Protein AF-A0A536BQC3-F1 (afdb_monomer_lite)

pLDDT: mean 80.33, std 15.42, range [40.0, 96.25]

Secondary structure (DSSP, 8-state):
--SHHHHHHHHHHHHHHHHHHHHHHHHHTT---------------PPPPHHHHHHHH-PPP-HHHHHHHHHHHHHH-HHHHHHHHHHHHHHHHHHSTTTTTSTTHHHHHHHHSSS--HHHHHHHHH-SS-HHHHHHHHHHHHHHHHHHHHHHSPPPTT----HHHHHHIIIIIIIIIHHHHHHHHHHHHHHHHHHHHHHHHHHHHHHHHHHHHHHHT-------------

Radius of gyration: 31.57 Å; chains: 1; bounding box: 79×56×87 Å

Foldseek 3Di:
DPPVVVVVVVVVVVVVVVVVVVVVVVVVVPDPDDDDDPPPPPPPPPQQDLVNLLVVLDDDDDPPVLVVCVVCLPPPFCLQVVLLVVLVVLLVLLQDVCSLVDPCNVVSCCQANDQNQPSLLSSLQRDPDNSLVSLLNSLLSSLVSNLVSVVPDDDPPPDDDDPVNNCCCSCPVRVPRNSNVSSVNSPVSNSVNSSVVSVVVSVVVVVVVVVVVVVVPDPPCPPPDDDDDD

Sequence (230 aa):
MARAKRTDRAEARRRHRARLAEVESRADDAEETEPAPAQSSRPRIRAPGFLSLFTTALTPVDIRGDLAYLPTLVLRTRAVWVPGLLTAIAGVIALIPGGLSSGLGPIVALFVLQTPLAGPFLAGVLAPRASWLAGLIVGLEAAVFTTIYVLVTPLPAGAELTMSQVVSVVLFNFFIVFPLFGTFVASFAAFYRRFLRNSNQAAAARRSQRSRQGTQKRPTSRPSTARARR

Structure (mmCIF, N/CA/C/O backbone):
data_AF-A0A536BQC3-F1
#
_entry.id   AF-A0A536BQC3-F1
#
loop_
_atom_site.group_PDB
_atom_site.id
_atom_site.type_symbol
_atom_site.label_atom_id
_atom_site.label_alt_id
_atom_site.label_comp_id
_atom_site.label_asym_id
_atom_site.label_entity_id
_atom_site.label_seq_id
_atom_site.pdbx_PDB_ins_code
_atom_site.Cartn_x
_atom_site.Cartn_y
_atom_site.Cartn_z
_atom_site.occupancy
_atom_site.B_iso_or_equiv
_atom_site.auth_seq_id
_atom_site.auth_comp_id
_atom_site.auth_asym_id
_atom_site.auth_atom_id
_atom_site.pdbx_PDB_model_num
ATOM 1 N N . MET A 1 1 ? -53.140 6.490 20.822 1.00 49.62 1 MET A N 1
ATOM 2 C CA . MET A 1 1 ? -52.556 5.177 21.199 1.00 49.62 1 MET A CA 1
ATOM 3 C C . MET A 1 1 ? -51.013 5.134 21.292 1.00 49.62 1 MET A C 1
ATOM 5 O O . MET A 1 1 ? -50.490 4.211 21.897 1.00 49.62 1 MET A O 1
ATOM 9 N N . ALA A 1 2 ? -50.245 6.121 20.799 1.00 54.50 2 ALA A N 1
ATOM 10 C CA . ALA A 1 2 ? -48.764 6.076 20.794 1.00 54.50 2 ALA A CA 1
ATOM 11 C C . ALA A 1 2 ? -48.047 6.488 22.111 1.00 54.50 2 ALA A C 1
ATOM 13 O O . ALA A 1 2 ? -46.820 6.431 22.194 1.00 54.50 2 ALA A O 1
ATOM 14 N N . ARG A 1 3 ? -48.788 6.911 23.148 1.00 50.59 3 ARG A N 1
ATOM 15 C CA . ARG A 1 3 ? -48.228 7.417 24.421 1.00 50.59 3 ARG A CA 1
ATOM 16 C C . ARG A 1 3 ? -47.969 6.313 25.460 1.00 50.59 3 ARG A C 1
ATOM 18 O O . ARG A 1 3 ? -47.027 6.444 26.233 1.00 50.59 3 ARG A O 1
ATOM 25 N N . ALA A 1 4 ? -48.728 5.214 25.419 1.00 54.16 4 ALA A N 1
ATOM 26 C CA . ALA A 1 4 ? -48.632 4.104 26.377 1.00 54.16 4 ALA A CA 1
ATOM 27 C C . ALA A 1 4 ? -47.334 3.280 26.224 1.00 54.16 4 ALA A C 1
ATOM 29 O O . ALA A 1 4 ? -46.671 2.942 27.196 1.00 54.16 4 ALA A O 1
ATOM 30 N N . LYS A 1 5 ? -46.862 3.067 24.989 1.00 54.03 5 LYS A N 1
ATOM 31 C CA . LYS A 1 5 ? -45.650 2.263 24.732 1.00 54.03 5 LYS A CA 1
ATOM 32 C C . LYS A 1 5 ? -44.349 2.919 25.235 1.00 54.03 5 LYS A C 1
ATOM 34 O O . LYS A 1 5 ? -43.339 2.244 25.430 1.00 54.03 5 LYS A O 1
ATOM 39 N N . ARG A 1 6 ? -44.341 4.248 25.433 1.00 52.81 6 ARG A N 1
ATOM 40 C CA . ARG A 1 6 ? -43.186 4.985 25.990 1.00 52.81 6 ARG A CA 1
ATOM 41 C C . ARG A 1 6 ? -43.131 4.922 27.518 1.00 52.81 6 ARG A C 1
ATOM 43 O O . ARG A 1 6 ? -42.027 4.976 28.060 1.00 52.81 6 ARG A O 1
ATOM 50 N N . THR A 1 7 ? -44.270 4.782 28.196 1.00 67.00 7 THR A N 1
ATOM 51 C CA . THR A 1 7 ? -44.318 4.644 29.658 1.00 67.00 7 THR A CA 1
ATOM 52 C C . THR A 1 7 ? -43.905 3.245 30.099 1.00 67.00 7 THR A C 1
ATOM 54 O O . THR A 1 7 ? -43.117 3.146 31.033 1.00 67.00 7 THR A O 1
ATOM 57 N N . ASP A 1 8 ? -44.257 2.197 29.347 1.00 69.75 8 ASP A N 1
ATOM 58 C CA . ASP A 1 8 ? -43.881 0.810 29.678 1.00 69.75 8 ASP A CA 1
ATOM 59 C C . ASP A 1 8 ? -42.367 0.601 29.772 1.00 69.75 8 ASP A C 1
ATOM 61 O O . ASP A 1 8 ? -41.854 0.002 30.717 1.00 69.75 8 ASP A O 1
ATOM 65 N N . ARG A 1 9 ? -41.599 1.149 28.820 1.00 72.62 9 ARG A N 1
ATOM 66 C CA . ARG A 1 9 ? -40.131 1.034 28.840 1.00 72.62 9 ARG A CA 1
ATOM 67 C C . ARG A 1 9 ? -39.508 1.825 29.997 1.00 72.62 9 ARG A C 1
ATOM 69 O O . ARG A 1 9 ? -38.470 1.424 30.527 1.00 72.62 9 ARG A O 1
ATOM 76 N N . ALA A 1 10 ? -40.100 2.957 30.374 1.00 76.25 10 ALA A N 1
ATOM 77 C CA . ALA A 1 10 ? -39.636 3.758 31.504 1.00 76.25 10 ALA A CA 1
ATOM 78 C C . ALA A 1 10 ? -39.966 3.081 32.843 1.00 76.25 10 ALA A C 1
ATOM 80 O O . ALA A 1 10 ? -39.135 3.067 33.753 1.00 76.25 10 ALA A O 1
ATOM 81 N N . GLU A 1 11 ? -41.138 2.458 32.934 1.00 73.81 11 GLU A N 1
ATOM 82 C CA . GLU A 1 11 ? -41.606 1.747 34.115 1.00 73.81 11 GLU A CA 1
ATOM 83 C C . GLU A 1 11 ? -40.851 0.428 34.323 1.00 73.81 11 GLU A C 1
ATOM 85 O O . GLU A 1 11 ? -40.399 0.155 35.434 1.00 73.81 11 GLU A O 1
ATOM 90 N N . ALA A 1 12 ? -40.553 -0.314 33.251 1.00 77.94 12 ALA A N 1
ATOM 91 C CA . ALA A 1 12 ? -39.682 -1.490 33.297 1.00 77.94 12 ALA A CA 1
ATOM 92 C C . ALA A 1 12 ? -38.282 -1.151 33.845 1.00 77.94 12 ALA A C 1
ATOM 94 O O . ALA A 1 12 ? -37.751 -1.849 34.709 1.00 77.94 12 ALA A O 1
ATOM 95 N N . ARG A 1 13 ? -37.704 -0.018 33.418 1.00 78.25 13 ARG A N 1
ATOM 96 C CA . ARG A 1 13 ? -36.419 0.484 33.945 1.00 78.25 13 ARG A CA 1
ATOM 97 C C . ARG A 1 13 ? -36.506 0.956 35.396 1.00 78.25 13 ARG A C 1
ATOM 99 O O . ARG A 1 13 ? -35.490 0.976 36.087 1.00 78.25 13 ARG A O 1
ATOM 106 N N . ARG A 1 14 ? -37.678 1.397 35.861 1.00 80.44 14 ARG A N 1
ATOM 107 C CA . ARG A 1 14 ? -37.902 1.775 37.264 1.00 80.44 14 ARG A CA 1
ATOM 108 C C . ARG A 1 14 ? -37.984 0.529 38.146 1.00 80.44 14 ARG A C 1
ATOM 110 O O . ARG A 1 14 ? -37.291 0.476 39.153 1.00 80.44 14 ARG A O 1
ATOM 117 N N . ARG A 1 15 ? -38.736 -0.490 37.720 1.00 79.50 15 ARG A N 1
ATOM 118 C CA . ARG A 1 15 ? -38.871 -1.770 38.436 1.00 79.50 15 ARG A CA 1
ATOM 119 C C . ARG A 1 15 ? -37.553 -2.542 38.502 1.00 79.50 15 ARG A C 1
ATOM 121 O O . ARG A 1 15 ? -37.232 -3.092 39.545 1.00 79.50 15 ARG A O 1
ATOM 128 N N . HIS A 1 16 ? -36.751 -2.527 37.435 1.00 81.50 16 HIS A N 1
ATOM 129 C CA . HIS A 1 16 ? -35.434 -3.172 37.452 1.00 81.50 16 HIS A CA 1
ATOM 130 C C . HIS A 1 16 ? -34.462 -2.501 38.436 1.00 81.50 16 HIS A C 1
ATOM 132 O O . HIS A 1 16 ? -33.749 -3.193 39.153 1.00 81.50 16 HIS A O 1
ATOM 138 N N . ARG A 1 17 ? -34.484 -1.163 38.529 1.00 81.81 17 ARG A N 1
ATOM 139 C CA . ARG A 1 17 ? -33.689 -0.422 39.523 1.00 81.81 17 ARG A CA 1
ATOM 140 C C . ARG A 1 17 ? -34.160 -0.668 40.955 1.00 81.81 17 ARG A C 1
ATOM 142 O O . ARG A 1 17 ? -33.320 -0.794 41.829 1.00 81.81 17 ARG A O 1
ATOM 149 N N . ALA A 1 18 ? -35.471 -0.765 41.175 1.00 79.81 18 ALA A N 1
ATOM 150 C CA . ALA A 1 18 ? -36.020 -1.105 42.486 1.00 79.81 18 ALA A CA 1
ATOM 151 C C . ALA A 1 18 ? -35.600 -2.517 42.928 1.00 79.81 18 ALA A C 1
ATOM 153 O O . ALA A 1 18 ? -35.154 -2.678 44.052 1.00 79.81 18 ALA A O 1
ATOM 154 N N . ARG A 1 19 ? -35.635 -3.508 42.022 1.00 75.94 19 ARG A N 1
ATOM 155 C CA . ARG A 1 19 ? -35.159 -4.870 42.320 1.00 75.94 19 ARG A CA 1
ATOM 156 C C . ARG A 1 19 ? -33.664 -4.933 42.614 1.00 75.94 19 ARG A C 1
ATOM 158 O O . ARG A 1 19 ? -33.262 -5.682 43.485 1.00 75.94 19 ARG A O 1
ATOM 165 N N . LEU A 1 20 ? -32.843 -4.172 41.888 1.00 77.56 20 LEU A N 1
ATOM 166 C CA . LEU A 1 20 ? -31.405 -4.110 42.168 1.00 77.56 20 LEU A CA 1
ATOM 167 C C . LEU A 1 20 ? -31.125 -3.478 43.536 1.00 77.56 20 LEU A C 1
ATOM 169 O O . LEU A 1 20 ? -30.308 -4.013 44.267 1.00 77.56 20 LEU A O 1
ATOM 173 N N . ALA A 1 21 ? -31.850 -2.415 43.899 1.00 74.56 21 ALA A N 1
ATOM 174 C CA . ALA A 1 21 ? -31.733 -1.791 45.216 1.00 74.56 21 ALA A CA 1
ATOM 175 C C . ALA A 1 21 ? -32.224 -2.703 46.355 1.00 74.56 21 ALA A C 1
ATOM 177 O O . ALA A 1 21 ? -31.655 -2.675 47.433 1.00 74.56 21 ALA A O 1
ATOM 178 N N . GLU A 1 22 ? -33.249 -3.525 46.114 1.00 71.06 22 GLU A N 1
ATOM 179 C CA . GLU A 1 22 ? -33.759 -4.506 47.086 1.00 71.06 22 GLU A CA 1
ATOM 180 C C . GLU A 1 22 ? -32.813 -5.708 47.255 1.00 71.06 22 GLU A C 1
ATOM 182 O O . GLU A 1 22 ? -32.682 -6.255 48.345 1.00 71.06 22 GLU A O 1
ATOM 187 N N . VAL A 1 23 ? -32.115 -6.114 46.188 1.00 69.69 23 VAL A N 1
ATOM 188 C CA . VAL A 1 23 ? -31.053 -7.133 46.259 1.00 69.69 23 VAL A CA 1
ATOM 189 C C . VAL A 1 23 ? -29.815 -6.586 46.972 1.00 69.69 23 VAL A C 1
ATOM 191 O O . VAL A 1 23 ? -29.194 -7.318 47.730 1.00 69.69 23 VAL A O 1
ATOM 194 N N . GLU A 1 24 ? -29.482 -5.311 46.759 1.00 64.25 24 GLU A N 1
ATOM 195 C CA . GLU A 1 24 ? -28.385 -4.613 47.442 1.00 64.25 24 GLU A CA 1
ATOM 196 C C . GLU A 1 24 ? -28.703 -4.409 48.933 1.00 64.25 24 GLU A C 1
ATOM 198 O O . GLU A 1 24 ? -27.882 -4.759 49.771 1.00 64.25 24 GLU A O 1
ATOM 203 N N . SER A 1 25 ? -29.929 -4.002 49.291 1.00 58.69 25 SER A N 1
ATOM 204 C CA . SER A 1 25 ? -30.340 -3.881 50.700 1.00 58.69 25 SER A CA 1
ATOM 205 C C . SER A 1 25 ? -30.407 -5.232 51.415 1.00 58.69 25 SER A C 1
ATOM 207 O O . SER A 1 25 ? -30.050 -5.333 52.579 1.00 58.69 25 SER A O 1
ATOM 209 N N . ARG A 1 26 ? -30.827 -6.296 50.717 1.00 54.84 26 ARG A N 1
ATOM 210 C CA . ARG A 1 26 ? -30.856 -7.658 51.276 1.00 54.84 26 ARG A CA 1
ATOM 211 C C . ARG A 1 26 ? -29.461 -8.285 51.396 1.00 54.84 26 ARG A C 1
ATOM 213 O O . ARG A 1 26 ? -29.312 -9.265 52.118 1.00 54.84 26 ARG A O 1
ATOM 220 N N . ALA A 1 27 ? -28.471 -7.759 50.672 1.00 55.59 27 ALA A N 1
ATOM 221 C CA . ALA A 1 27 ? -27.069 -8.134 50.823 1.00 55.59 27 ALA A CA 1
ATOM 222 C C . ALA A 1 27 ? -26.397 -7.379 51.986 1.00 55.59 27 ALA A C 1
ATOM 224 O O . ALA A 1 27 ? -25.568 -7.974 52.665 1.00 55.59 27 ALA A O 1
ATOM 225 N N . ASP A 1 28 ? -26.802 -6.131 52.258 1.00 48.91 28 ASP A N 1
ATOM 226 C CA . ASP A 1 28 ? -26.317 -5.340 53.404 1.00 48.91 28 ASP A CA 1
ATOM 227 C C . ASP A 1 28 ? -26.846 -5.852 54.763 1.00 48.91 28 ASP A C 1
ATOM 229 O O . ASP A 1 28 ? -26.135 -5.771 55.760 1.00 48.91 28 ASP A O 1
ATOM 233 N N . ASP A 1 29 ? -28.042 -6.453 54.820 1.00 50.16 29 ASP A N 1
ATOM 234 C CA . ASP A 1 29 ? -28.610 -7.014 56.065 1.00 50.16 29 ASP A CA 1
ATOM 235 C C . ASP A 1 29 ? -27.933 -8.330 56.535 1.00 50.16 29 ASP A C 1
ATOM 237 O O . ASP A 1 29 ? -28.328 -8.901 57.553 1.00 50.16 29 ASP A O 1
ATOM 241 N N . ALA A 1 30 ? -26.939 -8.853 55.801 1.00 52.78 30 ALA A N 1
ATOM 242 C CA . ALA A 1 30 ? -26.299 -10.146 56.080 1.00 52.78 30 ALA A CA 1
ATOM 243 C C . ALA A 1 30 ? -24.852 -10.066 56.613 1.00 52.78 30 ALA A C 1
ATOM 245 O O . ALA A 1 30 ? -24.282 -11.109 56.933 1.00 52.78 30 ALA A O 1
ATOM 246 N N . GLU A 1 31 ? -24.256 -8.878 56.753 1.00 45.56 31 GLU A N 1
ATOM 247 C CA . GLU A 1 31 ? -22.877 -8.723 57.248 1.00 45.56 31 GLU A CA 1
ATOM 248 C C . GLU A 1 31 ? -22.772 -7.643 58.336 1.00 45.56 31 GLU A C 1
ATOM 250 O O . GLU A 1 31 ? -22.290 -6.534 58.121 1.00 45.56 31 GLU A O 1
ATOM 255 N N . GLU A 1 32 ? -23.185 -7.992 59.556 1.00 51.47 32 GLU A N 1
ATOM 256 C CA . GLU A 1 32 ? -22.887 -7.210 60.757 1.00 51.47 32 GLU A CA 1
ATOM 257 C C . GLU A 1 32 ? -21.615 -7.761 61.427 1.00 51.47 32 GLU A C 1
ATOM 259 O O . GLU A 1 32 ? -21.674 -8.653 62.268 1.00 51.47 32 GLU A O 1
ATOM 264 N N . THR A 1 33 ? -20.439 -7.260 61.026 1.00 40.00 33 THR A N 1
ATOM 265 C CA . THR A 1 33 ? -19.221 -7.172 61.862 1.00 40.00 33 THR A CA 1
ATOM 266 C C . THR A 1 33 ? -18.275 -6.119 61.261 1.00 40.00 33 THR A C 1
ATOM 268 O O . THR A 1 33 ? -17.650 -6.345 60.227 1.00 40.00 33 THR A O 1
ATOM 271 N N . GLU A 1 34 ? -18.164 -4.954 61.907 1.00 46.16 34 GLU A N 1
ATOM 272 C CA . GLU A 1 34 ? -17.176 -3.910 61.580 1.00 46.16 34 GLU A CA 1
ATOM 273 C C . GLU A 1 34 ? -15.723 -4.418 61.727 1.00 46.16 34 GLU A C 1
ATOM 275 O O . GLU A 1 34 ? -15.416 -5.194 62.635 1.00 46.16 34 GLU A O 1
ATOM 280 N N . PRO A 1 35 ? -14.790 -3.927 60.888 1.00 41.12 35 PRO A N 1
ATOM 281 C CA . PRO A 1 35 ? -13.997 -2.778 61.333 1.00 41.12 35 PRO A CA 1
ATOM 282 C C . PRO A 1 35 ? -13.814 -1.685 60.261 1.00 41.12 35 PRO A C 1
ATOM 284 O O . PRO A 1 35 ? -13.602 -1.971 59.089 1.00 41.12 35 PRO A O 1
ATOM 287 N N . ALA A 1 36 ? -13.847 -0.429 60.729 1.00 43.81 36 ALA A N 1
ATOM 288 C CA . ALA A 1 36 ? -13.303 0.823 60.174 1.00 43.81 36 ALA A CA 1
ATOM 289 C C . ALA A 1 36 ? -13.268 1.002 58.633 1.00 43.81 36 ALA A C 1
ATOM 291 O O . ALA A 1 36 ? -12.515 0.310 57.944 1.00 43.81 36 ALA A O 1
ATOM 292 N N . PRO A 1 37 ? -13.928 2.034 58.058 1.00 43.50 37 PRO A N 1
ATOM 293 C CA . PRO A 1 37 ? -13.848 2.278 56.626 1.00 43.50 37 PRO A CA 1
ATOM 294 C C . PRO A 1 37 ? -12.437 2.751 56.259 1.00 43.50 37 PRO A C 1
ATOM 296 O O . PRO A 1 37 ? -12.091 3.930 56.375 1.00 43.50 37 PRO A O 1
ATOM 299 N N . ALA A 1 38 ? -11.622 1.826 55.752 1.00 48.09 38 ALA A N 1
ATOM 300 C CA . ALA A 1 38 ? -10.502 2.163 54.895 1.00 48.09 38 ALA A CA 1
ATOM 301 C C . ALA A 1 38 ? -11.050 3.080 53.799 1.00 48.09 38 ALA A C 1
ATOM 303 O O . ALA A 1 38 ? -11.999 2.725 53.095 1.00 48.09 38 ALA A O 1
ATOM 304 N N . GLN A 1 39 ? -10.501 4.293 53.700 1.00 49.69 39 GLN A N 1
ATOM 305 C CA . GLN A 1 39 ? -10.865 5.260 52.672 1.00 49.69 39 GLN A CA 1
ATOM 306 C C . GLN A 1 39 ? -10.880 4.545 51.326 1.00 49.69 39 GLN A C 1
ATOM 308 O O . GLN A 1 39 ? -9.825 4.189 50.803 1.00 49.69 39 GLN A O 1
ATOM 313 N N . SER A 1 40 ? -12.085 4.310 50.795 1.00 45.62 40 SER A N 1
ATOM 314 C CA . SER A 1 40 ? -12.256 3.690 49.491 1.00 45.62 40 SER A CA 1
ATOM 315 C C . SER A 1 40 ? -11.463 4.519 48.488 1.00 45.62 40 SER A C 1
ATOM 317 O O . SER A 1 40 ? -11.821 5.642 48.116 1.00 45.62 40 SER A O 1
ATOM 319 N N . SER A 1 41 ? -10.324 3.979 48.076 1.00 53.22 41 SER A N 1
ATOM 320 C CA . SER A 1 41 ? -9.533 4.474 46.970 1.00 53.22 41 SER A CA 1
ATOM 321 C C . SER A 1 41 ? -10.332 4.155 45.715 1.00 53.22 41 SER A C 1
ATOM 323 O O . SER A 1 41 ? -10.017 3.246 44.955 1.00 53.22 41 SER A O 1
ATOM 325 N N . ARG A 1 42 ? -11.430 4.902 45.506 1.00 48.09 42 ARG A N 1
ATOM 326 C CA . ARG A 1 42 ? -12.175 4.889 44.250 1.00 48.09 42 ARG A CA 1
ATOM 327 C C . ARG A 1 42 ? -11.124 5.009 43.156 1.00 48.09 42 ARG A C 1
ATOM 329 O O . ARG A 1 42 ? -10.391 6.007 43.172 1.00 48.09 42 ARG A O 1
ATOM 336 N N . PRO A 1 43 ? -11.002 4.026 42.247 1.00 46.88 43 PRO A N 1
ATOM 337 C CA . PRO A 1 43 ? -9.990 4.082 41.215 1.00 46.88 43 PRO A CA 1
ATOM 338 C C . PRO A 1 43 ? -10.215 5.394 40.478 1.00 46.88 43 PRO A C 1
ATOM 340 O O . PRO A 1 43 ? -11.269 5.619 39.878 1.00 46.88 43 PRO A O 1
ATOM 343 N N . ARG A 1 44 ? -9.257 6.321 40.599 1.00 53.00 44 ARG A N 1
ATOM 344 C CA . ARG A 1 44 ? -9.271 7.540 39.801 1.00 53.00 44 ARG A CA 1
ATOM 345 C C . ARG A 1 44 ? -9.147 7.045 38.374 1.00 53.00 44 ARG A C 1
ATOM 347 O O . ARG A 1 44 ? -8.051 6.691 37.948 1.00 53.00 44 ARG A O 1
ATOM 354 N N . ILE A 1 45 ? -10.272 6.986 37.664 1.00 56.12 45 ILE A N 1
ATOM 355 C CA . ILE A 1 45 ? -10.321 6.751 36.226 1.00 56.12 45 ILE A CA 1
ATOM 356 C C . ILE A 1 45 ? -9.585 7.941 35.608 1.00 56.12 45 ILE A C 1
ATOM 358 O O . ILE A 1 45 ? -10.176 8.973 35.292 1.00 56.12 45 ILE A O 1
ATOM 362 N N . ARG A 1 46 ? -8.252 7.850 35.546 1.00 60.47 46 ARG A N 1
ATOM 363 C CA . ARG A 1 46 ? -7.417 8.821 34.855 1.00 60.47 46 ARG A CA 1
ATOM 364 C C . ARG A 1 46 ? -7.841 8.736 33.402 1.00 60.47 46 ARG A C 1
ATOM 366 O O . ARG A 1 46 ? -7.833 7.659 32.809 1.00 60.47 46 ARG A O 1
ATOM 373 N N . ALA A 1 47 ? -8.272 9.869 32.855 1.00 61.16 47 ALA A N 1
ATOM 374 C CA . ALA A 1 47 ? -8.596 9.947 31.444 1.00 61.16 47 ALA A CA 1
ATOM 375 C C . ALA A 1 47 ? -7.393 9.410 30.647 1.00 61.16 47 ALA A C 1
ATOM 377 O O . ALA A 1 47 ? -6.264 9.802 30.955 1.00 61.16 47 ALA A O 1
ATOM 378 N N . PRO A 1 48 ? -7.605 8.522 29.660 1.00 69.00 48 PRO A N 1
ATOM 379 C CA . PRO A 1 48 ? -6.510 7.939 28.899 1.00 69.00 48 PRO A CA 1
ATOM 380 C C . PRO A 1 48 ? -5.676 9.068 28.291 1.00 69.00 48 PRO A C 1
ATOM 382 O O . PRO A 1 48 ? -6.206 9.932 27.582 1.00 69.00 48 PRO A O 1
ATOM 385 N N . GLY A 1 49 ? -4.392 9.108 28.651 1.00 79.19 49 GLY A N 1
ATOM 386 C CA . GLY A 1 49 ? -3.434 10.077 28.132 1.00 79.19 49 GLY A CA 1
ATOM 387 C C . GLY A 1 49 ? -3.113 9.798 26.665 1.00 79.19 49 GLY A C 1
ATOM 388 O O . GLY A 1 49 ? -3.341 8.694 26.171 1.00 79.19 49 GLY A O 1
ATOM 389 N N . PHE A 1 50 ? -2.545 10.781 25.968 1.00 82.56 50 PHE A N 1
ATOM 390 C CA . PHE A 1 50 ? -2.132 10.635 24.567 1.00 82.56 50 PHE A CA 1
ATOM 391 C C . PHE A 1 50 ? -1.246 9.396 24.345 1.00 82.56 50 PHE A C 1
ATOM 393 O O . PHE A 1 50 ? -1.510 8.600 23.448 1.00 82.56 50 PHE A O 1
ATOM 400 N N . LEU A 1 51 ? -0.277 9.169 25.240 1.00 85.38 51 LEU A N 1
ATOM 401 C CA . LEU A 1 51 ? 0.607 8.002 25.194 1.00 85.38 51 LEU A CA 1
ATOM 402 C C . LEU A 1 51 ? -0.151 6.675 25.311 1.00 85.38 51 LEU A C 1
ATOM 404 O O . LEU A 1 51 ? 0.190 5.729 24.615 1.00 85.38 51 LEU A O 1
ATOM 408 N N . SER A 1 52 ? -1.220 6.611 26.112 1.00 83.06 52 SER A N 1
ATOM 409 C CA . SER A 1 52 ? -2.035 5.392 26.214 1.00 83.06 52 SER A CA 1
ATOM 410 C C . SER A 1 52 ? -2.810 5.096 24.927 1.00 83.06 52 SER A C 1
ATOM 412 O O . SER A 1 52 ? -2.975 3.938 24.557 1.00 83.06 52 SER A O 1
ATOM 414 N N . LEU A 1 53 ? -3.249 6.129 24.198 1.00 83.25 53 LEU A N 1
ATOM 415 C CA . LEU A 1 53 ? -3.907 5.959 22.898 1.00 83.25 53 LEU A CA 1
ATOM 416 C C . LEU A 1 53 ? -2.913 5.493 21.832 1.00 83.25 53 LEU A C 1
ATOM 418 O O . LEU A 1 53 ? -3.262 4.665 20.991 1.00 83.25 53 LEU A O 1
ATOM 422 N N . PHE A 1 54 ? -1.683 6.004 21.900 1.00 87.75 54 PHE A N 1
ATOM 423 C CA . PHE A 1 54 ? -0.582 5.609 21.031 1.00 87.75 54 PHE A CA 1
ATOM 424 C C . PHE A 1 54 ? -0.180 4.146 21.255 1.00 87.75 54 PHE A C 1
ATOM 426 O O . PHE A 1 54 ? -0.192 3.364 20.307 1.00 87.75 54 PHE A O 1
ATOM 433 N N . THR A 1 55 ? 0.083 3.736 22.501 1.00 84.06 55 THR A N 1
ATOM 434 C CA . THR A 1 55 ? 0.447 2.344 22.819 1.00 84.06 55 THR A CA 1
ATOM 435 C C . THR A 1 55 ? -0.683 1.368 22.511 1.00 84.06 55 THR A C 1
ATOM 437 O O . THR A 1 55 ? -0.420 0.279 22.023 1.00 84.06 55 THR A O 1
ATOM 440 N N . THR A 1 56 ? -1.945 1.768 22.689 1.00 82.56 56 THR A N 1
ATOM 441 C CA . THR A 1 56 ? -3.101 0.936 22.302 1.00 82.56 56 THR A CA 1
ATOM 442 C C . THR A 1 56 ? -3.222 0.772 20.780 1.00 82.56 56 THR A C 1
ATOM 444 O O . THR A 1 56 ? -3.803 -0.198 20.297 1.00 82.56 56 THR A O 1
ATOM 447 N N . ALA A 1 57 ? -2.709 1.723 19.994 1.00 83.38 57 ALA A N 1
ATOM 448 C CA . ALA A 1 57 ? -2.693 1.616 18.537 1.00 83.38 57 ALA A CA 1
ATOM 449 C C . ALA A 1 57 ? -1.557 0.709 18.021 1.00 83.38 57 ALA A C 1
ATOM 451 O O . ALA A 1 57 ? -1.692 0.142 16.931 1.00 83.38 57 ALA A O 1
ATOM 452 N N . LEU A 1 58 ? -0.486 0.533 18.806 1.00 82.56 58 LEU A N 1
ATOM 453 C CA . LEU A 1 58 ? 0.583 -0.433 18.552 1.00 82.56 58 LEU A CA 1
ATOM 454 C C . LEU A 1 58 ? 0.104 -1.843 18.921 1.00 82.56 58 LEU A C 1
ATOM 456 O O . LEU A 1 58 ? 0.079 -2.230 20.085 1.00 82.56 58 LEU A O 1
ATOM 460 N N . THR A 1 59 ? -0.295 -2.626 17.921 1.00 76.88 59 THR A N 1
ATOM 461 C CA . THR A 1 59 ? -0.623 -4.042 18.133 1.00 76.88 59 THR A CA 1
ATOM 462 C C . THR A 1 59 ? 0.609 -4.911 17.912 1.00 76.88 59 THR A C 1
ATOM 464 O O . THR A 1 59 ? 1.326 -4.655 16.941 1.00 76.88 59 THR A O 1
ATOM 467 N N . PRO A 1 60 ? 0.818 -5.968 18.715 1.00 79.88 60 PRO A N 1
ATOM 468 C CA . PRO A 1 60 ? 1.853 -6.952 18.427 1.00 79.88 60 PRO A CA 1
ATOM 469 C C . PRO A 1 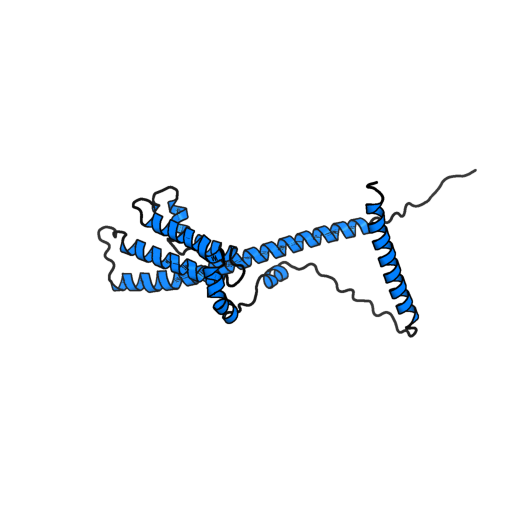60 ? 1.615 -7.588 17.051 1.00 79.88 60 PRO A C 1
ATOM 471 O O . PRO A 1 60 ? 0.469 -7.796 16.643 1.00 79.88 60 PRO A O 1
ATOM 474 N N . VAL A 1 61 ? 2.702 -7.853 16.327 1.00 83.44 61 VAL A N 1
ATOM 475 C CA . VAL A 1 61 ? 2.660 -8.484 15.002 1.00 83.44 61 VAL A CA 1
ATOM 476 C C . VAL A 1 61 ? 2.659 -9.999 15.184 1.00 83.44 61 VAL A C 1
ATOM 478 O O . VAL A 1 61 ? 3.603 -10.551 15.744 1.00 83.44 61 VAL A O 1
ATOM 481 N N . ASP A 1 62 ? 1.615 -10.668 14.695 1.00 89.31 62 ASP A N 1
ATOM 482 C CA . ASP A 1 62 ? 1.556 -12.130 14.628 1.00 89.31 62 ASP A CA 1
ATOM 483 C C . ASP A 1 62 ? 1.934 -12.592 13.218 1.00 89.31 62 ASP A C 1
ATOM 485 O O . ASP A 1 62 ? 1.089 -12.738 12.336 1.00 89.31 62 ASP A O 1
ATOM 489 N N . ILE A 1 63 ? 3.233 -12.816 13.006 1.00 89.31 63 ILE A N 1
ATOM 490 C CA . ILE A 1 63 ? 3.789 -13.173 11.693 1.00 89.31 63 ILE A CA 1
ATOM 491 C C . ILE A 1 63 ? 3.159 -14.467 11.161 1.00 89.31 63 ILE A C 1
ATOM 493 O O . ILE A 1 63 ? 2.846 -14.567 9.975 1.00 89.31 63 ILE A O 1
ATOM 497 N N . ARG A 1 64 ? 2.951 -15.465 12.028 1.00 90.69 64 ARG A N 1
ATOM 498 C CA . ARG A 1 64 ? 2.442 -16.780 11.616 1.00 90.69 64 ARG A CA 1
ATOM 499 C C . ARG A 1 64 ? 0.963 -16.702 11.251 1.00 90.69 64 ARG A C 1
ATOM 501 O O . ARG A 1 64 ? 0.572 -17.206 10.198 1.00 90.69 64 ARG A O 1
ATOM 508 N N . GLY A 1 65 ? 0.159 -16.040 12.082 1.00 90.19 65 GLY A N 1
ATOM 509 C CA . GLY A 1 65 ? -1.259 -15.817 11.803 1.00 90.19 65 GLY A CA 1
ATOM 510 C C . GLY A 1 65 ? -1.491 -14.956 10.558 1.00 90.19 65 GLY A C 1
ATOM 511 O O . GLY A 1 65 ? -2.405 -15.229 9.773 1.00 90.19 65 GLY A O 1
ATOM 512 N N . ASP A 1 66 ? -0.634 -13.959 10.334 1.00 90.81 66 ASP A N 1
ATOM 513 C CA . ASP A 1 66 ? -0.701 -13.088 9.162 1.00 90.81 66 ASP A CA 1
ATOM 514 C C . ASP A 1 66 ? -0.338 -13.836 7.867 1.00 90.81 66 ASP A C 1
ATOM 516 O O . ASP A 1 66 ? -1.050 -13.697 6.869 1.00 90.81 66 ASP A O 1
ATOM 520 N N . LEU A 1 67 ? 0.690 -14.695 7.882 1.00 90.25 67 LEU A N 1
ATOM 521 C CA . LEU A 1 67 ? 1.038 -15.547 6.735 1.00 90.25 67 LEU A CA 1
ATOM 522 C C . LEU A 1 67 ? -0.061 -16.570 6.421 1.00 90.25 67 LEU A C 1
ATOM 524 O O . LEU A 1 67 ? -0.427 -16.740 5.260 1.00 90.25 67 LEU A O 1
ATOM 528 N N . ALA A 1 68 ? -0.658 -17.191 7.441 1.00 92.38 68 ALA A N 1
ATOM 529 C CA . ALA A 1 68 ? -1.790 -18.101 7.253 1.00 92.38 68 ALA A CA 1
ATOM 530 C C . ALA A 1 68 ? -3.030 -17.389 6.676 1.00 92.38 68 ALA A C 1
ATOM 532 O O . ALA A 1 68 ? -3.861 -18.007 6.011 1.00 92.38 68 ALA A O 1
ATOM 533 N N . TYR A 1 69 ? -3.167 -16.076 6.897 1.00 90.12 69 TYR A N 1
ATOM 534 C CA . TYR A 1 69 ? -4.246 -15.285 6.312 1.00 90.12 69 TYR A CA 1
ATOM 535 C C . TYR A 1 69 ? -4.014 -14.878 4.861 1.00 90.12 69 TYR A C 1
ATOM 537 O O . TYR A 1 69 ? -4.977 -14.490 4.196 1.00 90.12 69 TYR A O 1
ATOM 545 N N . LEU A 1 70 ? -2.777 -14.936 4.370 1.00 88.31 70 LEU A N 1
ATOM 546 C CA . LEU A 1 70 ? -2.388 -14.401 3.067 1.00 88.31 70 LEU A CA 1
ATOM 547 C C . LEU A 1 70 ? -3.342 -14.814 1.932 1.00 88.31 70 LEU A C 1
ATOM 549 O O . LEU A 1 70 ? -3.803 -13.915 1.225 1.00 88.31 70 LEU A O 1
ATOM 553 N N . PRO A 1 71 ? -3.759 -16.090 1.788 1.00 89.88 71 PRO A N 1
ATOM 554 C CA . PRO A 1 71 ? -4.668 -16.479 0.710 1.00 89.88 71 PRO A CA 1
ATOM 555 C C . PRO A 1 71 ? -6.009 -15.745 0.781 1.00 89.88 71 PRO A C 1
ATOM 557 O O . PRO A 1 71 ? -6.552 -15.321 -0.233 1.00 89.88 71 PRO A O 1
ATOM 560 N N . THR A 1 72 ? -6.535 -15.531 1.989 1.00 90.38 72 THR A N 1
ATOM 561 C CA . THR A 1 72 ? -7.784 -14.782 2.183 1.00 90.38 72 THR A CA 1
ATOM 562 C C . THR A 1 72 ? -7.569 -13.280 1.997 1.00 90.38 72 THR A C 1
ATOM 564 O O . THR A 1 72 ? -8.430 -12.602 1.434 1.00 90.38 72 THR A O 1
ATOM 567 N N . LEU A 1 73 ? -6.420 -12.752 2.436 1.00 86.56 73 LEU A N 1
ATOM 568 C CA . LEU A 1 73 ? -6.048 -11.354 2.238 1.00 86.56 73 LEU A CA 1
ATOM 569 C C . LEU A 1 73 ? -6.040 -11.006 0.748 1.00 86.56 73 LEU A C 1
ATOM 571 O O . LEU A 1 73 ? -6.702 -10.050 0.348 1.00 86.56 73 LEU A O 1
ATOM 575 N N . VAL A 1 74 ? -5.347 -11.825 -0.045 1.00 88.44 74 VAL A N 1
ATOM 576 C CA . VAL A 1 74 ? -5.240 -11.663 -1.492 1.00 88.44 74 VAL A CA 1
ATOM 577 C C . VAL A 1 74 ? -6.585 -11.943 -2.140 1.00 88.44 74 VAL A C 1
ATOM 579 O O . VAL A 1 74 ? -7.136 -11.046 -2.744 1.00 88.44 74 VAL A O 1
ATOM 582 N N . LEU A 1 75 ? -7.189 -13.120 -1.983 1.00 87.88 75 LEU A N 1
ATOM 583 C CA . LEU A 1 75 ? -8.330 -13.515 -2.821 1.00 87.88 75 LEU A CA 1
ATOM 584 C C . LEU A 1 75 ? -9.670 -12.886 -2.421 1.00 87.88 75 LEU A C 1
ATOM 586 O O . LEU A 1 75 ? -10.550 -12.732 -3.262 1.00 87.88 75 LEU A O 1
ATOM 590 N N . ARG A 1 76 ? -9.863 -12.547 -1.143 1.00 86.62 76 ARG A N 1
ATOM 591 C CA . ARG A 1 76 ? -11.188 -12.182 -0.609 1.00 86.62 76 ARG A CA 1
ATOM 592 C C . ARG A 1 76 ? -11.290 -10.731 -0.163 1.00 86.62 76 ARG A C 1
ATOM 594 O O . ARG A 1 76 ? -12.393 -10.227 0.050 1.00 86.62 76 ARG A O 1
ATOM 601 N N . THR A 1 77 ? -10.158 -10.054 0.010 1.00 87.94 77 THR A N 1
ATOM 602 C CA . THR A 1 77 ? -10.123 -8.732 0.632 1.00 87.94 77 THR A CA 1
ATOM 603 C C . THR A 1 77 ? -9.803 -7.658 -0.398 1.00 87.94 77 THR A C 1
ATOM 605 O O . THR A 1 77 ? -8.870 -7.774 -1.183 1.00 87.94 77 THR A O 1
ATOM 608 N N . ARG A 1 78 ? -10.527 -6.535 -0.341 1.00 91.12 78 ARG A N 1
ATOM 609 C CA . ARG A 1 78 ? -10.274 -5.367 -1.209 1.00 91.12 78 ARG A CA 1
ATOM 610 C C . ARG A 1 78 ? -8.935 -4.672 -0.927 1.00 91.12 78 ARG A C 1
ATOM 612 O O . ARG A 1 78 ? -8.544 -3.786 -1.672 1.00 91.12 78 ARG A O 1
ATOM 619 N N . ALA A 1 79 ? -8.257 -5.060 0.152 1.00 88.19 79 ALA A N 1
ATOM 620 C CA . ALA A 1 79 ? -7.023 -4.451 0.629 1.00 88.19 79 ALA A CA 1
ATOM 621 C C . ALA A 1 79 ? -5.810 -4.680 -0.277 1.00 88.19 79 ALA A C 1
ATOM 623 O O . ALA A 1 79 ? -4.874 -3.898 -0.204 1.00 88.19 79 ALA A O 1
ATOM 624 N N . VAL A 1 80 ? -5.830 -5.723 -1.111 1.00 89.75 80 VAL A N 1
ATOM 625 C CA . VAL A 1 80 ? -4.767 -5.985 -2.093 1.00 89.75 80 VAL A CA 1
ATOM 626 C C . VAL A 1 80 ? -5.250 -5.628 -3.493 1.00 89.75 80 VAL A C 1
ATOM 628 O O . VAL A 1 80 ? -4.591 -4.861 -4.178 1.00 89.75 80 VAL A O 1
ATOM 631 N N . TRP A 1 81 ? -6.447 -6.079 -3.886 1.00 92.06 81 TRP A N 1
ATOM 632 C CA . TRP A 1 81 ? -6.960 -5.842 -5.240 1.00 92.06 81 TRP A CA 1
ATOM 633 C C . TRP A 1 81 ? -7.182 -4.374 -5.590 1.00 92.06 81 TRP A C 1
ATOM 635 O O . TRP A 1 81 ? -6.862 -3.983 -6.702 1.00 92.06 81 TRP A O 1
ATOM 645 N N . VAL A 1 82 ? -7.746 -3.553 -4.693 1.00 94.25 82 VAL A N 1
ATOM 646 C CA . VAL A 1 82 ? -8.036 -2.147 -5.038 1.00 94.25 82 VAL A CA 1
ATOM 647 C C . VAL A 1 82 ? -6.745 -1.343 -5.200 1.00 94.25 82 VAL A C 1
ATOM 649 O O . VAL A 1 82 ? -6.579 -0.721 -6.248 1.00 94.25 82 VAL A O 1
ATOM 652 N N . PRO A 1 83 ? -5.815 -1.348 -4.226 1.00 93.88 83 PRO A N 1
ATOM 653 C CA . PRO A 1 83 ? -4.542 -0.666 -4.409 1.00 93.88 83 PRO A CA 1
ATOM 654 C C . PRO A 1 83 ? -3.714 -1.283 -5.527 1.00 93.88 83 PRO A C 1
ATOM 656 O O . PRO A 1 83 ? -3.127 -0.529 -6.286 1.00 93.88 83 PRO A O 1
ATOM 659 N N . GLY A 1 84 ? -3.704 -2.613 -5.660 1.00 93.88 84 GLY A N 1
ATOM 660 C CA . GLY A 1 84 ? -2.941 -3.283 -6.707 1.00 93.88 84 GLY A CA 1
ATOM 661 C C . GLY A 1 84 ? -3.443 -2.935 -8.103 1.00 93.88 84 GLY A C 1
ATOM 662 O O . GLY A 1 84 ? -2.674 -2.490 -8.939 1.00 93.88 84 GLY A O 1
ATOM 663 N N . LEU A 1 85 ? -4.761 -2.951 -8.326 1.00 95.94 85 LEU A N 1
ATOM 664 C CA . LEU A 1 85 ? -5.341 -2.511 -9.597 1.00 95.94 85 LEU A CA 1
ATOM 665 C C . LEU A 1 85 ? -4.991 -1.050 -9.917 1.00 95.94 85 LEU A C 1
ATOM 667 O O . LEU A 1 85 ? -4.683 -0.735 -11.062 1.00 95.94 85 LEU A O 1
ATOM 671 N N . LEU A 1 86 ? -5.016 -0.155 -8.924 1.00 96.06 86 LEU A N 1
ATOM 672 C CA . LEU A 1 86 ? -4.611 1.241 -9.119 1.00 96.06 86 LEU A CA 1
ATOM 673 C C . LEU A 1 86 ? -3.115 1.366 -9.439 1.00 96.06 86 LEU A C 1
ATOM 675 O O . LEU A 1 86 ? -2.757 2.132 -10.331 1.00 96.06 86 LEU A O 1
ATOM 679 N N . THR A 1 87 ? -2.261 0.598 -8.760 1.00 95.88 87 THR A N 1
ATOM 680 C CA . THR A 1 87 ? -0.824 0.509 -9.050 1.00 95.88 87 THR A CA 1
ATOM 681 C C . THR A 1 87 ? -0.584 -0.021 -10.460 1.00 95.88 87 THR A C 1
ATOM 683 O O . THR A 1 87 ? 0.210 0.559 -11.193 1.00 95.88 87 THR A O 1
ATOM 686 N N . ALA A 1 88 ? -1.314 -1.052 -10.886 1.00 96.19 88 ALA A N 1
ATOM 687 C CA . ALA A 1 88 ? -1.225 -1.605 -12.229 1.00 96.19 88 ALA A CA 1
ATOM 688 C C . ALA A 1 88 ? -1.669 -0.600 -13.297 1.00 96.19 88 ALA A C 1
ATOM 690 O O . ALA A 1 88 ? -0.969 -0.415 -14.288 1.00 96.19 88 ALA A O 1
ATOM 691 N N . ILE A 1 89 ? -2.784 0.108 -13.082 1.00 96.25 89 ILE A N 1
ATOM 692 C CA . ILE A 1 89 ? -3.240 1.176 -13.985 1.00 96.25 89 ILE A CA 1
ATOM 693 C C . ILE A 1 89 ? -2.183 2.280 -14.081 1.00 96.25 89 ILE A C 1
ATOM 695 O O . ILE A 1 89 ? -1.828 2.687 -15.184 1.00 96.25 89 ILE A O 1
ATOM 699 N N . ALA A 1 90 ? -1.648 2.743 -12.949 1.00 95.31 90 ALA A N 1
ATOM 700 C CA . ALA A 1 90 ? -0.580 3.737 -12.933 1.00 95.31 90 ALA A CA 1
ATOM 701 C C . ALA A 1 90 ? 0.676 3.230 -13.662 1.00 95.31 90 ALA A C 1
ATOM 703 O O . ALA A 1 90 ? 1.269 3.969 -14.442 1.00 95.31 90 ALA A O 1
ATOM 704 N N . GLY A 1 91 ? 1.034 1.958 -13.480 1.00 93.75 91 GLY A N 1
ATOM 705 C CA . GLY A 1 91 ? 2.161 1.322 -14.153 1.00 93.75 91 GLY A CA 1
ATOM 706 C C . GLY A 1 91 ? 1.974 1.291 -15.663 1.00 93.75 91 GLY A C 1
ATOM 707 O O . GLY A 1 91 ? 2.867 1.696 -16.397 1.00 93.75 91 GLY A O 1
ATOM 708 N N . VAL A 1 92 ? 0.785 0.913 -16.134 1.00 95.12 92 VAL A N 1
ATOM 709 C CA . VAL A 1 92 ? 0.439 0.959 -17.560 1.00 95.12 92 VAL A CA 1
ATOM 710 C C . VAL A 1 92 ? 0.508 2.390 -18.095 1.00 95.12 92 VAL A C 1
ATOM 712 O O . VAL A 1 92 ? 1.106 2.602 -19.145 1.00 95.12 92 VAL A O 1
ATOM 715 N N . ILE A 1 93 ? -0.029 3.383 -17.376 1.00 94.06 93 ILE A N 1
ATOM 716 C CA . ILE A 1 93 ? 0.053 4.795 -17.789 1.00 94.06 93 ILE A CA 1
ATOM 717 C C . ILE A 1 93 ? 1.512 5.259 -17.882 1.00 94.06 93 ILE A C 1
ATOM 719 O O . ILE A 1 93 ? 1.855 5.972 -18.823 1.00 94.06 93 ILE A O 1
ATOM 723 N N . ALA A 1 94 ? 2.377 4.847 -16.952 1.00 93.12 94 ALA A N 1
ATOM 724 C CA . ALA A 1 94 ? 3.798 5.194 -16.973 1.00 93.12 94 ALA A CA 1
ATOM 725 C C . ALA A 1 94 ? 4.526 4.656 -18.217 1.00 93.12 94 ALA A C 1
ATOM 727 O O . ALA A 1 94 ? 5.494 5.267 -18.660 1.00 93.12 94 ALA A O 1
ATOM 728 N N . LEU A 1 95 ? 4.055 3.546 -18.793 1.00 93.12 95 LEU A N 1
ATOM 729 C CA . LEU A 1 95 ? 4.619 2.948 -20.008 1.00 93.12 95 LEU A CA 1
ATOM 730 C C . LEU A 1 95 ? 4.126 3.616 -21.302 1.00 93.12 95 LEU A C 1
ATOM 732 O O . LEU A 1 95 ? 4.695 3.378 -22.366 1.00 93.12 95 LEU A O 1
ATOM 736 N N . ILE A 1 96 ? 3.080 4.446 -21.242 1.00 92.38 96 ILE A N 1
ATOM 737 C CA . ILE A 1 96 ? 2.577 5.177 -22.409 1.00 92.38 96 ILE A CA 1
ATOM 738 C C . ILE A 1 96 ? 3.490 6.388 -22.665 1.00 92.38 96 ILE A C 1
ATOM 740 O O . ILE A 1 96 ? 3.718 7.179 -21.743 1.00 92.38 96 ILE A O 1
ATOM 744 N N . PRO A 1 97 ? 3.972 6.607 -23.905 1.00 89.44 97 PRO A N 1
ATOM 745 C CA . PRO A 1 97 ? 4.716 7.812 -24.254 1.00 89.44 97 PRO A CA 1
ATOM 746 C C . PRO A 1 97 ? 3.950 9.080 -23.862 1.00 89.44 97 PRO A C 1
ATOM 748 O O . PRO A 1 97 ? 2.801 9.280 -24.250 1.00 89.44 97 PRO A O 1
ATOM 751 N N . GLY A 1 98 ? 4.580 9.930 -23.052 1.00 86.88 98 GLY A N 1
ATOM 752 C CA . GLY A 1 98 ? 3.963 11.150 -22.529 1.00 86.88 98 GLY A CA 1
ATOM 753 C C . GLY A 1 98 ? 2.974 10.950 -21.366 1.00 86.88 98 GLY A C 1
ATOM 754 O O . GLY A 1 98 ? 2.431 11.931 -20.851 1.00 86.88 98 GLY A O 1
ATOM 755 N N . GLY A 1 99 ? 2.771 9.718 -20.887 1.00 88.12 99 GLY A N 1
ATOM 756 C CA . GLY A 1 99 ? 1.900 9.417 -19.747 1.00 88.12 99 GLY A CA 1
ATOM 757 C C . GLY A 1 99 ? 2.327 10.143 -18.468 1.00 88.12 99 GLY A C 1
ATOM 758 O O . GLY A 1 99 ? 1.490 10.702 -17.758 1.00 88.12 99 GLY A O 1
ATOM 759 N N . LEU A 1 100 ? 3.637 10.244 -18.230 1.00 89.25 100 LEU A N 1
ATOM 760 C CA . LEU A 1 100 ? 4.209 10.981 -17.095 1.00 89.25 100 LEU A CA 1
ATOM 761 C C . LEU A 1 100 ? 4.273 12.499 -17.293 1.00 89.25 100 LEU A C 1
ATOM 763 O O . LEU A 1 100 ? 4.360 13.228 -16.312 1.00 89.25 100 LEU A O 1
ATOM 767 N N . SER A 1 101 ? 4.216 12.989 -18.534 1.00 90.88 101 SER A N 1
ATOM 768 C CA . SER A 1 101 ? 4.130 14.429 -18.823 1.00 90.88 101 SER A CA 1
ATOM 769 C C . SER A 1 101 ? 2.696 14.963 -18.786 1.00 90.88 101 SER A C 1
ATOM 771 O O . SER A 1 101 ? 2.480 16.167 -18.898 1.00 90.88 101 SER A O 1
ATOM 773 N N . SER A 1 102 ? 1.704 14.083 -18.637 1.00 91.38 102 SER A N 1
ATOM 774 C CA . SER A 1 102 ? 0.314 14.481 -18.424 1.00 91.38 102 SER A CA 1
ATOM 775 C C . SER A 1 102 ? 0.121 15.118 -17.040 1.00 91.38 102 SER A C 1
ATOM 777 O O . SER A 1 102 ? 0.928 14.927 -16.130 1.00 91.38 102 SER A O 1
ATOM 779 N N . GLY A 1 103 ? -1.007 15.803 -16.821 1.00 91.25 103 GLY A N 1
ATOM 780 C CA . GLY A 1 103 ? -1.370 16.311 -15.488 1.00 91.25 103 GLY A CA 1
ATOM 781 C C . GLY A 1 103 ? -1.502 15.219 -14.410 1.00 91.25 103 GLY A C 1
ATOM 782 O O . GLY A 1 103 ? -1.494 15.530 -13.222 1.00 91.25 103 GLY A O 1
ATOM 783 N N . LEU A 1 104 ? -1.589 13.942 -14.807 1.00 90.44 104 LEU A N 1
ATOM 784 C CA . LEU A 1 104 ? -1.614 12.790 -13.902 1.00 90.44 104 LEU A CA 1
ATOM 785 C C . LEU A 1 104 ? -0.216 12.278 -13.536 1.00 90.44 104 LEU A C 1
ATOM 787 O O . LEU A 1 104 ? -0.109 11.456 -12.629 1.00 90.44 104 LEU A O 1
ATOM 791 N N . GLY A 1 105 ? 0.846 12.757 -14.188 1.00 91.69 105 GLY A N 1
ATOM 792 C CA . GLY A 1 105 ? 2.225 12.313 -13.973 1.00 91.69 105 GLY A CA 1
ATOM 793 C C . GLY A 1 105 ? 2.647 12.233 -12.501 1.00 91.69 105 GLY A C 1
ATOM 794 O O . GLY A 1 105 ? 3.107 11.173 -12.073 1.00 91.69 105 GLY A O 1
ATOM 795 N N . PRO A 1 106 ? 2.417 13.279 -11.680 1.00 91.94 106 PRO A N 1
ATOM 796 C CA . PRO A 1 106 ? 2.736 13.234 -10.253 1.00 91.94 106 PRO A CA 1
ATOM 797 C C . PRO A 1 106 ? 1.962 12.154 -9.486 1.00 91.94 106 PRO A C 1
ATOM 799 O O . PRO A 1 106 ? 2.496 11.541 -8.567 1.00 91.94 106 PRO A O 1
ATOM 802 N N . ILE A 1 107 ? 0.707 11.895 -9.866 1.00 92.31 107 ILE A N 1
ATOM 803 C CA . ILE A 1 107 ? -0.126 10.861 -9.237 1.00 92.31 107 ILE A CA 1
ATOM 804 C C . ILE A 1 107 ? 0.393 9.479 -9.623 1.00 92.31 107 ILE A C 1
ATOM 806 O O . ILE A 1 107 ? 0.567 8.631 -8.754 1.00 92.31 107 ILE A O 1
ATOM 810 N N . VAL A 1 108 ? 0.678 9.264 -10.908 1.00 92.88 108 VAL A N 1
ATOM 811 C CA . VAL A 1 108 ? 1.252 8.014 -11.419 1.00 92.88 108 VAL A CA 1
ATOM 812 C C . VAL A 1 108 ? 2.574 7.703 -10.720 1.00 92.88 108 VAL A C 1
ATOM 814 O O . VAL A 1 108 ? 2.788 6.568 -10.289 1.00 92.88 108 VAL A O 1
ATOM 817 N N . ALA A 1 109 ? 3.416 8.721 -10.523 1.00 91.69 109 ALA A N 1
ATOM 818 C CA . ALA A 1 109 ? 4.664 8.569 -9.794 1.00 91.69 109 ALA A CA 1
ATOM 819 C C . ALA A 1 109 ? 4.423 8.046 -8.369 1.00 91.69 109 ALA A C 1
ATOM 821 O O . ALA A 1 109 ? 4.961 7.010 -8.012 1.00 91.69 109 ALA A O 1
ATOM 822 N N . LEU A 1 110 ? 3.501 8.629 -7.596 1.00 92.31 110 LEU A N 1
ATOM 823 C CA . LEU A 1 110 ? 3.225 8.174 -6.221 1.00 92.31 110 LEU A CA 1
ATOM 824 C C . LEU A 1 110 ? 2.840 6.688 -6.085 1.00 92.31 110 LEU A C 1
ATOM 826 O O . LEU A 1 110 ? 2.979 6.128 -4.991 1.00 92.31 110 LEU A O 1
ATOM 830 N N . PHE A 1 111 ? 2.317 6.067 -7.144 1.00 92.56 111 PHE A N 1
ATOM 831 C CA . PHE A 1 111 ? 1.967 4.647 -7.157 1.00 92.56 111 PHE A CA 1
ATOM 832 C C . PHE A 1 111 ? 3.113 3.743 -7.609 1.00 92.56 111 PHE A C 1
ATOM 834 O O . PHE A 1 111 ? 3.219 2.634 -7.088 1.00 92.56 111 PHE A O 1
ATOM 841 N N . VAL A 1 112 ? 3.934 4.186 -8.565 1.00 88.94 112 VAL A N 1
ATOM 842 C CA . VAL A 1 112 ? 4.881 3.302 -9.261 1.00 88.94 112 VAL A CA 1
ATOM 843 C C . VAL A 1 112 ? 6.300 3.855 -9.323 1.00 88.94 112 VAL A C 1
ATOM 845 O O . VAL A 1 112 ? 7.227 3.073 -9.214 1.00 88.94 112 VAL A O 1
ATOM 848 N N . LEU A 1 113 ? 6.515 5.164 -9.466 1.00 80.69 113 LEU A N 1
ATOM 849 C CA . LEU A 1 113 ? 7.849 5.738 -9.697 1.00 80.69 113 LEU A CA 1
ATOM 850 C C . LEU A 1 113 ? 8.350 6.519 -8.483 1.00 80.69 113 LEU A C 1
ATOM 852 O O . LEU A 1 113 ? 7.621 7.309 -7.899 1.00 80.69 113 LEU A O 1
ATOM 856 N N . GLN A 1 114 ? 9.633 6.365 -8.145 1.00 75.44 114 GLN A N 1
ATOM 857 C CA . GLN A 1 114 ? 10.140 6.668 -6.796 1.00 75.44 114 GLN A CA 1
ATOM 858 C C . GLN A 1 114 ? 9.468 5.767 -5.747 1.00 75.44 114 GLN A C 1
ATOM 860 O O . GLN A 1 114 ? 8.483 5.090 -6.029 1.00 75.44 114 GLN A O 1
ATOM 865 N N . THR A 1 115 ? 10.039 5.671 -4.547 1.00 81.19 115 THR A N 1
ATOM 866 C CA . THR A 1 115 ? 9.607 4.680 -3.555 1.00 81.19 115 THR A CA 1
ATOM 867 C C . THR A 1 115 ? 8.083 4.748 -3.326 1.00 81.19 115 THR A C 1
ATOM 869 O O . THR A 1 115 ? 7.594 5.775 -2.850 1.00 81.19 115 THR A O 1
ATOM 872 N N . PRO A 1 116 ? 7.314 3.700 -3.686 1.00 85.19 116 PRO A N 1
ATOM 873 C CA . PRO A 1 116 ? 5.874 3.799 -3.898 1.00 85.19 116 PRO A CA 1
ATOM 874 C C . PRO A 1 116 ? 5.159 4.064 -2.577 1.00 85.19 116 PRO A C 1
ATOM 876 O O . PRO A 1 116 ? 5.288 3.312 -1.608 1.00 85.19 116 PRO A O 1
ATOM 879 N N . LEU A 1 117 ? 4.390 5.151 -2.541 1.00 91.38 117 LEU A N 1
ATOM 880 C CA . LEU A 1 117 ? 3.722 5.634 -1.335 1.00 91.38 117 LEU A CA 1
ATOM 881 C C . LEU A 1 117 ? 2.225 5.350 -1.381 1.00 91.38 117 LEU A C 1
ATOM 883 O O . LEU A 1 117 ? 1.676 4.776 -0.443 1.00 91.38 117 LEU A O 1
ATOM 887 N N . ALA A 1 118 ? 1.552 5.737 -2.466 1.00 92.50 118 ALA A N 1
ATOM 888 C CA . ALA A 1 118 ? 0.094 5.754 -2.521 1.00 92.50 118 ALA A CA 1
ATOM 889 C C . ALA A 1 118 ? -0.513 4.345 -2.501 1.00 92.50 118 ALA A C 1
ATOM 891 O O . ALA A 1 118 ? -1.422 4.084 -1.708 1.00 92.50 118 ALA A O 1
ATOM 892 N N . GLY A 1 119 ? 0.020 3.427 -3.313 1.00 92.56 119 GLY A N 1
ATOM 893 C CA . GLY A 1 119 ? -0.427 2.032 -3.365 1.00 92.56 119 GLY A CA 1
ATOM 894 C C . GLY A 1 119 ? -0.304 1.336 -2.003 1.00 92.56 119 GLY A C 1
ATOM 895 O O . GLY A 1 119 ? -1.324 0.937 -1.430 1.00 92.56 119 GLY A O 1
ATOM 896 N N . PRO A 1 120 ? 0.907 1.242 -1.420 1.00 94.75 120 PRO A N 1
ATOM 897 C CA . PRO A 1 120 ? 1.090 0.620 -0.110 1.00 94.75 120 PRO A CA 1
ATOM 898 C C . PRO A 1 120 ? 0.323 1.322 1.017 1.00 94.75 120 PRO A C 1
ATOM 900 O O . PRO A 1 120 ? -0.240 0.656 1.888 1.00 94.75 120 PRO A O 1
ATOM 903 N N . PHE A 1 121 ? 0.219 2.656 0.995 1.00 95.12 121 PHE A N 1
ATOM 904 C CA . PHE A 1 121 ? -0.579 3.394 1.977 1.00 95.12 121 PHE A CA 1
ATOM 905 C C . PHE A 1 121 ? -2.052 2.988 1.916 1.00 95.12 121 PHE A C 1
ATOM 907 O O . PHE A 1 121 ? -2.650 2.649 2.941 1.00 95.12 121 PHE A O 1
ATOM 914 N N . LEU A 1 122 ? -2.634 2.964 0.714 1.00 94.12 122 LEU A N 1
ATOM 915 C CA . LEU A 1 122 ? -4.023 2.567 0.510 1.00 94.12 122 LEU A CA 1
ATOM 916 C C . LEU A 1 122 ? -4.247 1.109 0.938 1.00 94.12 122 LEU A C 1
ATOM 918 O O . LEU A 1 122 ? -5.229 0.815 1.622 1.00 94.12 122 LEU A O 1
ATOM 922 N N . ALA A 1 123 ? -3.299 0.218 0.638 1.00 93.38 123 ALA A N 1
ATOM 923 C CA . ALA A 1 123 ? -3.319 -1.166 1.107 1.00 93.38 123 ALA A CA 1
ATOM 924 C C . ALA A 1 123 ? -3.361 -1.258 2.636 1.00 93.38 123 ALA A C 1
ATOM 926 O O . ALA A 1 123 ? -4.187 -1.981 3.198 1.00 93.38 123 ALA A O 1
ATOM 927 N N . GLY A 1 124 ? -2.552 -0.453 3.325 1.00 91.69 124 GLY A N 1
ATOM 928 C CA . GLY A 1 124 ? -2.551 -0.374 4.782 1.00 91.69 124 GLY A CA 1
ATOM 929 C C . GLY A 1 124 ? -3.851 0.169 5.383 1.00 91.69 124 GLY A C 1
ATOM 930 O O . GLY A 1 124 ? -4.347 -0.371 6.377 1.00 91.69 124 GLY A O 1
ATOM 931 N N . VAL A 1 125 ? -4.450 1.199 4.773 1.00 93.56 125 VAL A N 1
ATOM 932 C CA . VAL A 1 125 ? -5.742 1.754 5.223 1.00 93.56 125 VAL A CA 1
ATOM 933 C C . VAL A 1 125 ? -6.879 0.751 5.035 1.00 93.56 125 VAL A C 1
ATOM 935 O O . VAL A 1 125 ? -7.765 0.671 5.892 1.00 93.56 125 VAL A O 1
ATOM 938 N N . LEU A 1 126 ? -6.879 -0.016 3.942 1.00 92.19 126 LEU A N 1
ATOM 939 C CA . LEU A 1 126 ? -7.948 -0.968 3.632 1.00 92.19 126 LEU A CA 1
ATOM 940 C C . LEU A 1 126 ? -7.776 -2.320 4.340 1.00 92.19 126 LEU A C 1
ATOM 942 O O . LEU A 1 126 ? -8.773 -3.000 4.591 1.00 92.19 126 LEU A O 1
ATOM 946 N N . ALA A 1 127 ? -6.554 -2.713 4.704 1.00 90.00 127 ALA A N 1
ATOM 947 C CA . ALA A 1 127 ? -6.283 -4.003 5.331 1.00 90.00 127 ALA A CA 1
ATOM 948 C C . ALA A 1 127 ? -7.005 -4.152 6.687 1.00 90.00 127 ALA A C 1
ATOM 950 O O . ALA A 1 127 ? -6.832 -3.318 7.581 1.00 90.00 127 ALA A O 1
ATOM 951 N N . PRO A 1 128 ? -7.818 -5.205 6.900 1.00 83.00 128 PRO A N 1
ATOM 952 C CA . PRO A 1 128 ? -8.420 -5.477 8.206 1.00 83.00 128 PRO A CA 1
ATOM 953 C C . PRO A 1 128 ? -7.374 -5.998 9.207 1.00 83.00 128 PRO A C 1
ATOM 955 O O . PRO A 1 128 ? -7.372 -5.593 10.371 1.00 83.00 128 PRO A O 1
ATOM 958 N N . ARG A 1 129 ? -6.460 -6.847 8.724 1.00 84.6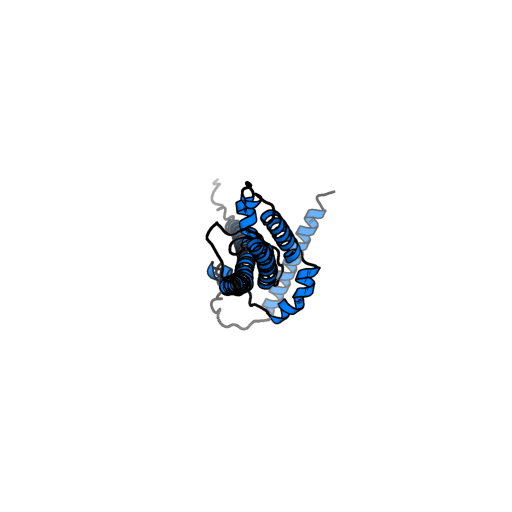2 129 ARG A N 1
ATOM 959 C CA . ARG A 1 129 ? -5.306 -7.434 9.423 1.00 84.62 129 ARG A CA 1
ATOM 960 C C . ARG A 1 129 ? -4.143 -7.614 8.434 1.00 84.62 129 ARG A C 1
ATOM 962 O O . ARG A 1 129 ? -4.384 -7.487 7.235 1.00 84.62 129 ARG A O 1
ATOM 969 N N . ALA A 1 130 ? -2.927 -7.876 8.921 1.00 89.00 130 ALA A N 1
ATOM 970 C CA . ALA A 1 130 ? -1.724 -8.060 8.096 1.00 89.00 130 ALA A CA 1
ATOM 971 C C . ALA A 1 130 ? -1.408 -6.890 7.132 1.00 89.00 130 ALA A C 1
ATOM 973 O O . ALA A 1 130 ? -1.062 -7.096 5.970 1.00 89.00 130 ALA A O 1
ATOM 974 N N . SER A 1 131 ? -1.539 -5.637 7.586 1.00 92.12 131 SER A N 1
ATOM 975 C CA . SER A 1 131 ? -1.308 -4.453 6.736 1.00 92.12 131 SER A C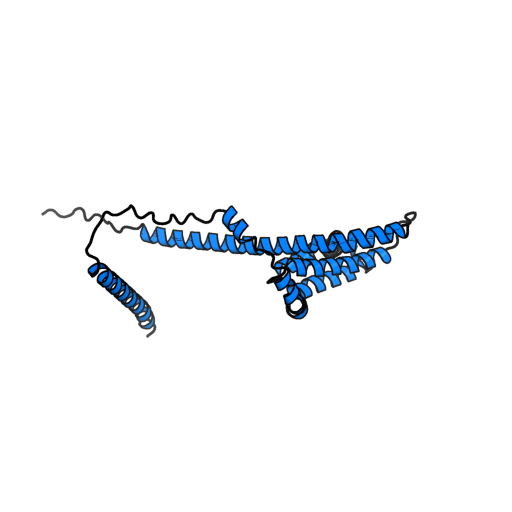A 1
ATOM 976 C C . SER A 1 131 ? 0.111 -4.375 6.171 1.00 92.12 131 SER A C 1
ATOM 978 O O . SER A 1 131 ? 0.281 -3.940 5.038 1.00 92.12 131 SER A O 1
ATOM 980 N N . TRP A 1 132 ? 1.113 -4.835 6.926 1.00 93.19 132 TRP A N 1
ATOM 981 C CA . TRP A 1 132 ? 2.503 -4.916 6.469 1.00 93.19 132 TRP A CA 1
ATOM 982 C C . TRP A 1 132 ? 2.644 -5.814 5.234 1.00 93.19 132 TRP A C 1
ATOM 984 O O . TRP A 1 132 ? 3.375 -5.480 4.307 1.00 93.19 132 TRP A O 1
ATOM 994 N N . LEU A 1 133 ? 1.884 -6.911 5.192 1.00 92.56 133 LEU A N 1
ATOM 995 C CA . LEU A 1 133 ? 1.907 -7.890 4.114 1.00 92.56 133 LEU A CA 1
ATOM 996 C C . LEU A 1 133 ? 1.163 -7.371 2.878 1.00 92.56 133 LEU A C 1
ATOM 998 O O . LEU A 1 133 ? 1.635 -7.538 1.759 1.00 92.56 133 LEU A O 1
ATOM 1002 N N . ALA A 1 134 ? 0.047 -6.662 3.074 1.00 93.00 134 ALA A N 1
ATOM 1003 C CA . ALA A 1 134 ? -0.635 -5.964 1.983 1.00 93.00 134 ALA A CA 1
ATOM 1004 C C . ALA A 1 134 ? 0.279 -4.906 1.333 1.00 93.00 134 ALA A C 1
ATOM 1006 O O . ALA A 1 134 ? 0.360 -4.826 0.110 1.00 93.00 134 ALA A O 1
ATOM 1007 N N . GLY A 1 135 ? 1.011 -4.138 2.149 1.00 93.50 135 GLY A N 1
ATOM 1008 C CA . GLY A 1 135 ? 2.011 -3.183 1.673 1.00 93.50 135 GLY A CA 1
ATOM 1009 C C . GLY A 1 135 ? 3.183 -3.830 0.944 1.00 93.50 135 GLY A C 1
ATOM 1010 O O . GLY A 1 135 ? 3.619 -3.300 -0.073 1.00 93.50 135 GLY A O 1
ATOM 1011 N N . LEU A 1 136 ? 3.658 -4.982 1.431 1.00 94.69 136 LEU A N 1
ATOM 1012 C CA . LEU A 1 136 ? 4.708 -5.772 0.782 1.00 94.69 136 LEU A CA 1
ATOM 1013 C C . LEU A 1 136 ? 4.302 -6.165 -0.635 1.00 94.69 136 LEU A C 1
ATOM 1015 O O . LEU A 1 136 ? 5.060 -5.938 -1.571 1.00 94.69 136 LEU A O 1
ATOM 1019 N N . ILE A 1 137 ? 3.101 -6.730 -0.784 1.00 93.94 137 ILE A N 1
ATOM 1020 C CA . ILE A 1 137 ? 2.595 -7.209 -2.075 1.00 93.94 137 ILE A CA 1
ATOM 1021 C C . ILE A 1 137 ? 2.501 -6.052 -3.070 1.00 93.94 137 ILE A C 1
ATOM 1023 O O . ILE A 1 137 ? 3.019 -6.153 -4.177 1.00 93.94 137 ILE A O 1
ATOM 1027 N N . VAL A 1 138 ? 1.895 -4.935 -2.664 1.00 95.19 138 VAL A N 1
ATOM 1028 C CA . VAL A 1 138 ? 1.711 -3.777 -3.552 1.00 95.19 138 VAL A CA 1
ATOM 1029 C C . VAL A 1 138 ? 3.041 -3.074 -3.851 1.00 95.19 138 VAL A C 1
ATOM 1031 O O . VAL A 1 138 ? 3.251 -2.596 -4.961 1.00 95.19 138 VAL A O 1
ATOM 1034 N N . GLY A 1 139 ? 3.972 -3.037 -2.892 1.00 94.44 139 GLY A N 1
ATOM 1035 C CA . GLY A 1 139 ? 5.327 -2.526 -3.120 1.00 94.44 139 GLY A CA 1
ATOM 1036 C C . GLY A 1 139 ? 6.120 -3.389 -4.105 1.00 94.44 139 GLY A C 1
ATOM 1037 O O . GLY A 1 139 ? 6.846 -2.856 -4.941 1.00 94.44 139 GLY A O 1
ATOM 1038 N N . LEU A 1 140 ? 5.942 -4.712 -4.054 1.00 95.00 140 LEU A N 1
ATOM 1039 C CA . LEU A 1 140 ? 6.548 -5.647 -5.002 1.00 95.00 140 LEU A CA 1
ATOM 1040 C C . LEU A 1 140 ? 5.937 -5.513 -6.400 1.00 95.00 140 LEU A C 1
ATOM 1042 O O . LEU A 1 140 ? 6.660 -5.517 -7.389 1.00 95.00 140 LEU A O 1
ATOM 1046 N N . GLU A 1 141 ? 4.625 -5.322 -6.494 1.00 94.75 141 GLU A N 1
ATOM 1047 C CA . GLU A 1 141 ? 3.952 -5.023 -7.760 1.00 94.75 141 GLU A CA 1
ATOM 1048 C C . GLU A 1 141 ? 4.482 -3.728 -8.397 1.00 94.75 141 GLU A C 1
ATOM 1050 O O . GLU A 1 141 ? 4.843 -3.715 -9.574 1.00 94.75 141 GLU A O 1
ATOM 1055 N N . ALA A 1 142 ? 4.619 -2.655 -7.614 1.00 94.38 142 ALA A N 1
ATOM 1056 C CA . ALA A 1 142 ? 5.226 -1.411 -8.083 1.00 94.38 142 ALA A CA 1
ATOM 1057 C C . ALA A 1 142 ? 6.682 -1.612 -8.545 1.00 94.38 142 ALA A C 1
ATOM 1059 O O . ALA A 1 142 ? 7.083 -1.046 -9.563 1.00 94.38 142 ALA A O 1
ATOM 1060 N N . ALA A 1 143 ? 7.464 -2.455 -7.858 1.00 94.12 143 ALA A N 1
ATOM 1061 C CA . ALA A 1 143 ? 8.825 -2.801 -8.272 1.00 94.12 143 ALA A CA 1
ATOM 1062 C C . ALA A 1 143 ? 8.862 -3.477 -9.653 1.00 94.12 143 ALA A C 1
ATOM 1064 O O . ALA A 1 143 ? 9.731 -3.157 -10.468 1.00 94.12 143 ALA A O 1
ATOM 1065 N N . VAL A 1 144 ? 7.897 -4.356 -9.950 1.00 94.38 144 VAL A N 1
ATOM 1066 C CA . VAL A 1 144 ? 7.769 -4.997 -11.269 1.00 94.38 144 VAL A CA 1
ATOM 1067 C C . VAL A 1 144 ? 7.517 -3.951 -12.355 1.00 94.38 144 VAL A C 1
ATOM 1069 O O . VAL A 1 144 ? 8.267 -3.896 -13.329 1.00 94.38 144 VAL A O 1
ATOM 1072 N N . PHE A 1 145 ? 6.525 -3.073 -12.179 1.00 94.31 145 PHE A N 1
ATOM 1073 C CA . PHE A 1 145 ? 6.234 -2.032 -13.172 1.00 94.31 145 PHE A CA 1
ATOM 1074 C C . PHE A 1 145 ? 7.380 -1.029 -13.336 1.00 94.31 145 PHE A C 1
ATOM 1076 O O . PHE A 1 145 ? 7.687 -0.636 -14.459 1.00 94.31 145 PHE A O 1
ATOM 1083 N N . THR A 1 146 ? 8.060 -0.663 -12.247 1.00 91.50 146 THR A N 1
ATOM 1084 C CA . THR A 1 146 ? 9.244 0.213 -12.295 1.00 91.50 146 THR A CA 1
ATOM 1085 C C . THR A 1 146 ? 10.381 -0.431 -13.069 1.00 91.50 146 THR A C 1
ATOM 1087 O O . THR A 1 146 ? 11.027 0.226 -13.880 1.00 91.50 146 THR A O 1
ATOM 1090 N N . THR A 1 147 ? 10.607 -1.728 -12.854 1.00 90.62 147 THR A N 1
ATOM 1091 C CA . THR A 1 147 ? 11.626 -2.486 -13.583 1.00 90.62 147 THR A CA 1
ATOM 1092 C C . THR A 1 147 ? 11.326 -2.477 -15.078 1.00 90.62 147 THR A C 1
ATOM 1094 O O . THR A 1 147 ? 12.203 -2.144 -15.868 1.00 90.62 147 THR A O 1
ATOM 1097 N N . ILE A 1 148 ? 10.081 -2.766 -15.469 1.00 91.12 148 ILE A N 1
ATOM 1098 C CA . ILE A 1 148 ? 9.661 -2.715 -16.877 1.00 91.12 148 ILE A CA 1
ATOM 1099 C C . ILE A 1 148 ? 9.868 -1.304 -17.437 1.00 91.12 148 ILE A C 1
ATOM 1101 O O . ILE A 1 148 ? 10.478 -1.162 -18.491 1.00 91.12 148 ILE A O 1
ATOM 1105 N N . TYR A 1 149 ? 9.429 -0.268 -16.715 1.00 89.56 149 TYR A N 1
ATOM 1106 C CA . TYR A 1 149 ? 9.582 1.129 -17.123 1.00 89.56 149 TYR A CA 1
ATOM 1107 C C . TYR A 1 149 ? 11.045 1.501 -17.388 1.00 89.56 149 TYR A C 1
ATOM 1109 O O . TYR A 1 149 ? 11.349 2.075 -18.430 1.00 89.56 149 TYR A O 1
ATOM 1117 N N . VAL A 1 150 ? 11.962 1.143 -16.486 1.00 86.38 150 VAL A N 1
ATOM 1118 C CA . VAL A 1 150 ? 13.400 1.417 -16.648 1.00 86.38 150 VAL A CA 1
ATOM 1119 C C . VAL A 1 150 ? 13.995 0.649 -17.828 1.00 86.38 150 VAL A C 1
ATOM 1121 O O . VAL A 1 150 ? 14.848 1.189 -18.522 1.00 86.38 150 VAL A O 1
ATOM 1124 N N . LEU A 1 151 ? 13.540 -0.580 -18.085 1.00 85.44 151 LEU A N 1
ATOM 1125 C CA . LEU A 1 151 ? 14.033 -1.393 -19.202 1.00 85.44 151 LEU A CA 1
ATOM 1126 C C . LEU A 1 151 ? 13.561 -0.898 -20.576 1.00 85.44 151 LEU A C 1
ATOM 1128 O O . LEU A 1 151 ? 14.255 -1.132 -21.561 1.00 85.44 151 LEU A O 1
ATOM 1132 N N . VAL A 1 152 ? 12.398 -0.242 -20.661 1.00 86.25 152 VAL A N 1
ATOM 1133 C CA . VAL A 1 152 ? 11.846 0.246 -21.942 1.00 86.25 152 VAL A CA 1
ATOM 1134 C C . VAL A 1 152 ? 12.086 1.733 -22.186 1.00 86.25 152 VAL A C 1
ATOM 1136 O O . VAL A 1 152 ? 11.934 2.197 -23.315 1.00 86.25 152 VAL A O 1
ATOM 1139 N N . THR A 1 153 ? 12.442 2.491 -21.148 1.00 84.19 153 THR A N 1
ATOM 1140 C CA . THR A 1 153 ? 12.704 3.926 -21.270 1.00 84.19 153 THR A CA 1
ATOM 1141 C C . THR A 1 153 ? 14.108 4.137 -21.840 1.00 84.19 153 THR A C 1
ATOM 1143 O O . THR A 1 153 ? 15.082 3.710 -21.217 1.00 84.19 153 THR A O 1
ATOM 1146 N N . PRO A 1 154 ? 14.252 4.805 -23.000 1.00 80.31 154 PRO A N 1
ATOM 1147 C CA . PRO A 1 154 ? 15.561 5.056 -23.584 1.00 80.31 154 PRO A CA 1
ATOM 1148 C C . PRO A 1 154 ? 16.392 5.949 -22.662 1.00 80.31 154 PRO A C 1
ATOM 1150 O O . PRO A 1 154 ? 15.902 6.940 -22.112 1.00 80.31 154 PRO A O 1
ATOM 1153 N N . LEU A 1 155 ? 17.664 5.591 -22.499 1.00 79.94 155 LEU A N 1
ATOM 1154 C CA . LEU A 1 155 ? 18.601 6.392 -21.726 1.00 79.94 155 LEU A CA 1
ATOM 1155 C C . LEU A 1 155 ? 18.922 7.701 -22.466 1.00 79.94 155 LEU A C 1
ATOM 1157 O O . LEU A 1 155 ? 18.919 7.730 -23.701 1.00 79.94 155 LEU A O 1
ATOM 1161 N N . PRO A 1 156 ? 19.213 8.790 -21.733 1.00 81.31 156 PRO A N 1
ATOM 1162 C CA . PRO A 1 156 ? 19.735 10.011 -22.332 1.00 81.31 156 PRO A CA 1
ATOM 1163 C C . PRO A 1 156 ? 20.976 9.723 -23.184 1.00 81.31 156 PRO A C 1
ATOM 1165 O O . PRO A 1 156 ? 21.786 8.863 -22.839 1.00 81.31 156 PRO A O 1
ATOM 1168 N N . ALA A 1 157 ? 21.149 10.464 -24.279 1.00 79.50 157 ALA A N 1
ATOM 1169 C CA . ALA A 1 157 ? 22.312 10.310 -25.148 1.00 79.50 157 ALA A CA 1
ATOM 1170 C C . ALA A 1 157 ? 23.621 10.449 -24.346 1.00 79.50 157 ALA A C 1
ATOM 1172 O O . ALA A 1 157 ? 23.818 11.437 -23.639 1.00 79.50 157 ALA A O 1
ATOM 1173 N N . GLY A 1 158 ? 24.501 9.448 -24.449 1.00 76.38 158 GLY A N 1
ATOM 1174 C CA . GLY A 1 158 ? 25.769 9.383 -23.711 1.00 76.38 158 GLY A CA 1
ATOM 1175 C C . GLY A 1 158 ? 25.690 8.731 -22.324 1.00 76.38 158 GLY A C 1
ATOM 1176 O O . GLY A 1 158 ? 26.724 8.583 -21.678 1.00 76.38 158 GLY A O 1
ATOM 1177 N N . ALA A 1 159 ? 24.505 8.317 -21.864 1.00 78.06 159 ALA A N 1
ATOM 1178 C CA . ALA A 1 159 ? 24.357 7.496 -20.668 1.00 78.06 159 ALA A CA 1
ATOM 1179 C C . ALA A 1 159 ? 24.301 6.012 -21.053 1.00 78.06 159 ALA A C 1
ATOM 1181 O O . ALA A 1 159 ? 23.305 5.537 -21.594 1.00 78.06 159 ALA A O 1
ATOM 1182 N N . GLU A 1 160 ? 25.359 5.271 -20.732 1.00 75.44 160 GLU A N 1
ATOM 1183 C CA . GLU A 1 160 ? 25.361 3.810 -20.790 1.00 75.44 160 GLU A CA 1
ATOM 1184 C C . GLU A 1 160 ? 25.312 3.254 -19.368 1.00 75.44 160 GLU A C 1
ATOM 1186 O O . GLU A 1 160 ? 26.157 3.571 -18.530 1.00 75.44 160 GLU A O 1
ATOM 1191 N N . LEU A 1 161 ? 24.306 2.426 -19.081 1.00 74.75 161 LEU A N 1
ATOM 1192 C CA . LEU A 1 161 ? 24.293 1.621 -17.867 1.00 74.75 161 LEU A CA 1
ATOM 1193 C C . LEU A 1 161 ? 25.059 0.336 -18.147 1.00 74.75 161 LEU A C 1
ATOM 1195 O O . LEU A 1 161 ? 24.691 -0.435 -19.036 1.00 74.75 161 LEU A O 1
ATOM 1199 N N . THR A 1 162 ? 26.096 0.065 -17.361 1.00 83.19 162 THR A N 1
ATOM 1200 C CA . THR A 1 162 ? 26.721 -1.254 -17.416 1.00 83.19 162 THR A CA 1
ATOM 1201 C C . THR A 1 162 ? 25.729 -2.307 -16.925 1.00 83.19 162 THR A C 1
ATOM 1203 O O . THR A 1 162 ? 24.886 -2.048 -16.062 1.00 83.19 162 THR A O 1
ATOM 1206 N N . MET A 1 163 ? 25.829 -3.536 -17.437 1.00 76.69 163 MET A N 1
ATOM 1207 C CA . MET A 1 163 ? 24.902 -4.601 -17.038 1.00 76.69 163 MET A CA 1
ATOM 1208 C C . MET A 1 163 ? 24.951 -4.879 -15.525 1.00 76.69 163 MET A C 1
ATOM 1210 O O . MET A 1 163 ? 23.933 -5.191 -14.911 1.00 76.69 163 MET A O 1
ATOM 1214 N N . SER A 1 164 ? 26.111 -4.681 -14.890 1.00 82.00 164 SER A N 1
ATOM 1215 C CA . SER A 1 164 ? 26.250 -4.766 -13.433 1.00 82.00 164 SER A CA 1
ATOM 1216 C C . SER A 1 164 ? 25.492 -3.656 -12.694 1.00 82.00 164 SER A C 1
ATOM 1218 O O . SER A 1 164 ? 24.913 -3.921 -11.641 1.00 82.00 164 SER A O 1
ATOM 1220 N N . GLN A 1 165 ? 25.433 -2.438 -13.243 1.00 81.62 165 GLN A N 1
ATOM 1221 C CA . GLN A 1 165 ? 24.635 -1.341 -12.690 1.00 81.62 165 GLN A CA 1
ATOM 1222 C C . GLN A 1 165 ? 23.137 -1.603 -12.834 1.00 81.62 165 GLN A C 1
ATOM 1224 O O . GLN A 1 165 ? 22.412 -1.413 -11.863 1.00 81.62 165 GLN A O 1
ATOM 1229 N N . VAL A 1 166 ? 22.674 -2.090 -13.992 1.00 78.31 166 VAL A N 1
ATOM 1230 C CA . VAL A 1 166 ? 21.258 -2.453 -14.191 1.00 78.31 166 VAL A CA 1
ATOM 1231 C C . VAL A 1 166 ? 20.837 -3.515 -13.182 1.00 78.31 166 VAL A C 1
ATOM 1233 O O . VAL A 1 166 ? 19.856 -3.336 -12.466 1.00 78.31 166 VAL A O 1
ATOM 1236 N N . VAL A 1 167 ? 21.615 -4.594 -13.070 1.00 80.69 167 VAL A N 1
ATOM 1237 C CA . VAL A 1 167 ? 21.337 -5.695 -12.141 1.00 80.69 167 VAL A CA 1
ATOM 1238 C C . VAL A 1 167 ? 21.342 -5.207 -10.691 1.00 80.69 167 VAL A C 1
ATOM 1240 O O . VAL A 1 167 ? 20.413 -5.515 -9.949 1.00 80.69 167 VAL A O 1
ATOM 1243 N N . SER A 1 168 ? 22.336 -4.408 -10.293 1.00 80.81 168 SER A N 1
ATOM 1244 C CA . SER A 1 168 ? 22.440 -3.864 -8.933 1.00 80.81 168 SER A CA 1
ATOM 1245 C C . SER A 1 168 ? 21.278 -2.926 -8.588 1.00 80.81 168 SER A C 1
ATOM 1247 O O . SER A 1 168 ? 20.639 -3.087 -7.547 1.00 80.81 168 SER A O 1
ATOM 1249 N N . VAL A 1 169 ? 20.945 -1.987 -9.480 1.00 78.50 169 VAL A N 1
ATOM 1250 C CA . VAL A 1 169 ? 19.838 -1.040 -9.287 1.00 78.50 169 VAL A CA 1
ATOM 1251 C C . VAL A 1 169 ? 18.503 -1.778 -9.238 1.00 78.50 169 VAL A C 1
ATOM 1253 O O . VAL A 1 169 ? 17.728 -1.553 -8.314 1.00 78.50 169 VAL A O 1
ATOM 1256 N N . VAL A 1 170 ? 18.239 -2.694 -10.168 1.00 81.06 170 VAL A N 1
ATOM 1257 C CA . VAL A 1 170 ? 16.970 -3.431 -10.208 1.00 81.06 170 VAL A CA 1
ATOM 1258 C C . VAL A 1 170 ? 16.823 -4.339 -8.985 1.00 81.06 170 VAL A C 1
ATOM 1260 O O . VAL A 1 170 ? 15.831 -4.230 -8.264 1.00 81.06 170 VAL A O 1
ATOM 1263 N N . LEU A 1 171 ? 17.807 -5.199 -8.700 1.00 80.88 171 LEU A N 1
ATOM 1264 C CA . LEU A 1 171 ? 17.719 -6.146 -7.582 1.00 80.88 171 LEU A CA 1
ATOM 1265 C C . LEU A 1 171 ? 17.648 -5.434 -6.232 1.00 80.88 171 LEU A C 1
ATOM 1267 O O . LEU A 1 171 ? 16.786 -5.755 -5.418 1.00 80.88 171 LEU A O 1
ATOM 1271 N N . PHE A 1 172 ? 18.542 -4.479 -5.975 1.00 80.88 172 PHE A N 1
ATOM 1272 C CA . PHE A 1 172 ? 18.612 -3.850 -4.662 1.00 80.88 172 PHE A CA 1
ATOM 1273 C C . PHE A 1 172 ? 17.570 -2.741 -4.504 1.00 80.88 172 PHE A C 1
ATOM 1275 O O . PHE A 1 172 ? 16.798 -2.744 -3.547 1.00 80.88 172 PHE A O 1
ATOM 1282 N N . ASN A 1 173 ? 17.502 -1.790 -5.435 1.00 81.19 173 ASN A N 1
ATOM 1283 C CA . ASN A 1 173 ? 16.614 -0.639 -5.280 1.00 81.19 173 ASN A CA 1
ATOM 1284 C C . ASN A 1 173 ? 15.146 -1.057 -5.431 1.00 81.19 173 ASN A C 1
ATOM 1286 O O . ASN A 1 173 ? 14.326 -0.764 -4.566 1.00 81.19 173 ASN A O 1
ATOM 1290 N N . PHE A 1 174 ? 14.802 -1.812 -6.473 1.00 89.12 174 PHE A N 1
ATOM 1291 C CA . PHE A 1 174 ? 13.394 -2.117 -6.723 1.00 89.12 174 PHE A CA 1
ATOM 1292 C C . PHE A 1 174 ? 12.927 -3.324 -5.919 1.00 89.12 174 PHE A C 1
ATOM 1294 O O . PHE A 1 174 ? 11.931 -3.222 -5.216 1.00 89.12 174 PHE A O 1
ATOM 1301 N N . PHE A 1 175 ? 13.646 -4.446 -5.927 1.00 91.50 175 PHE A N 1
ATOM 1302 C CA . PHE A 1 175 ? 13.146 -5.663 -5.271 1.00 91.50 175 PHE A CA 1
ATOM 1303 C C . PHE A 1 175 ? 13.419 -5.759 -3.764 1.00 91.50 175 PHE A C 1
ATOM 1305 O O . PHE A 1 175 ? 12.791 -6.584 -3.101 1.00 91.50 175 PHE A O 1
ATOM 1312 N N . ILE A 1 176 ? 14.281 -4.910 -3.192 1.00 90.56 176 ILE A N 1
ATOM 1313 C CA . ILE A 1 176 ? 14.491 -4.851 -1.735 1.00 90.56 176 ILE A CA 1
ATOM 1314 C C . ILE A 1 176 ? 13.876 -3.579 -1.150 1.00 90.56 176 ILE A C 1
ATOM 1316 O O . ILE A 1 176 ? 13.033 -3.668 -0.255 1.00 90.56 176 ILE A O 1
ATOM 1320 N N . VAL A 1 177 ? 14.245 -2.394 -1.652 1.00 90.25 177 VAL A N 1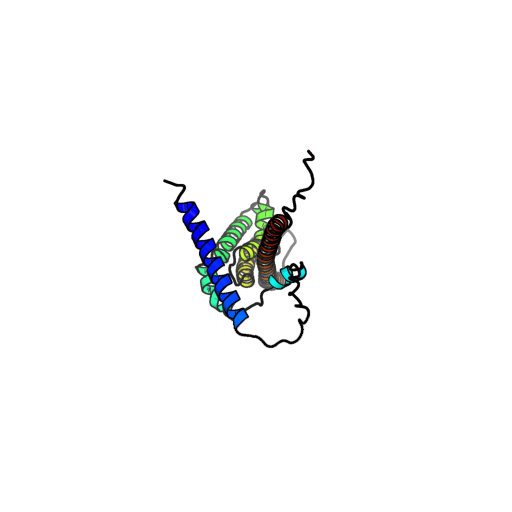
ATOM 1321 C CA . VAL A 1 177 ? 13.797 -1.135 -1.030 1.00 90.25 177 VAL A CA 1
ATOM 1322 C C . VAL A 1 177 ? 12.292 -0.916 -1.206 1.00 90.25 177 VAL A C 1
ATOM 1324 O O . VAL A 1 177 ? 11.640 -0.539 -0.233 1.00 90.25 177 VAL A O 1
ATOM 1327 N N . PHE A 1 178 ? 11.701 -1.186 -2.378 1.00 92.25 178 PHE A N 1
ATOM 1328 C CA . PHE A 1 178 ? 10.271 -0.904 -2.587 1.00 92.25 178 PHE A CA 1
ATOM 1329 C C . PHE A 1 178 ? 9.359 -1.794 -1.730 1.00 92.25 178 PHE A C 1
ATOM 1331 O O . PHE A 1 178 ? 8.482 -1.237 -1.065 1.00 92.25 178 PHE A O 1
ATOM 1338 N N . PRO A 1 179 ? 9.538 -3.131 -1.657 1.00 94.06 179 PRO A N 1
ATOM 1339 C CA . PRO A 1 179 ? 8.728 -3.962 -0.771 1.00 94.06 179 PRO A CA 1
ATOM 1340 C C . PRO A 1 179 ? 8.913 -3.595 0.699 1.00 94.06 179 PRO A C 1
ATOM 1342 O O . PRO A 1 179 ? 7.922 -3.484 1.421 1.00 94.06 179 PRO A O 1
ATOM 1345 N N . LEU A 1 180 ? 10.153 -3.352 1.148 1.00 94.25 180 LEU A N 1
ATOM 1346 C CA . LEU A 1 180 ? 10.421 -2.942 2.529 1.00 94.25 180 LEU A CA 1
ATOM 1347 C C . LEU A 1 180 ? 9.715 -1.631 2.858 1.00 94.25 180 LEU A C 1
ATOM 1349 O O . LEU A 1 180 ? 9.002 -1.536 3.859 1.00 94.25 180 LEU A O 1
ATOM 1353 N N . PHE A 1 181 ? 9.846 -0.631 1.996 1.00 92.62 181 PHE A N 1
ATOM 1354 C CA . PHE A 1 181 ? 9.188 0.645 2.203 1.00 92.62 181 PHE A CA 1
ATOM 1355 C C . PHE A 1 181 ? 7.664 0.515 2.137 1.00 92.62 181 PHE A C 1
ATOM 1357 O O . PHE A 1 181 ? 6.964 1.056 2.990 1.00 92.62 181 PHE A O 1
ATOM 1364 N N . GLY A 1 182 ? 7.141 -0.290 1.211 1.00 92.88 182 GLY A N 1
ATOM 1365 C CA . GLY A 1 182 ? 5.721 -0.612 1.129 1.00 92.88 182 GLY A CA 1
ATOM 1366 C C . GLY A 1 182 ? 5.189 -1.243 2.418 1.00 92.88 182 GLY A C 1
ATOM 1367 O O . GLY A 1 182 ? 4.133 -0.837 2.913 1.00 92.88 182 GLY A O 1
ATOM 1368 N N . THR A 1 183 ? 5.942 -2.165 3.030 1.00 94.00 183 THR A N 1
ATOM 1369 C CA . THR A 1 183 ? 5.573 -2.748 4.333 1.00 94.00 183 THR A CA 1
ATOM 1370 C C . THR A 1 183 ? 5.488 -1.684 5.423 1.00 94.00 183 THR A C 1
ATOM 1372 O O . THR A 1 183 ? 4.530 -1.675 6.204 1.00 94.00 183 THR A O 1
ATOM 1375 N N . PHE A 1 184 ? 6.451 -0.759 5.457 1.00 94.94 184 PHE A N 1
ATOM 1376 C CA . PHE A 1 184 ? 6.520 0.311 6.445 1.00 94.94 184 PHE A CA 1
ATOM 1377 C C . PHE A 1 184 ? 5.358 1.293 6.282 1.00 94.94 184 PHE A C 1
ATOM 1379 O O . PHE A 1 184 ? 4.625 1.556 7.237 1.00 94.94 184 PHE A O 1
ATOM 1386 N N . VAL A 1 185 ? 5.127 1.769 5.058 1.00 95.44 185 VAL A N 1
ATOM 1387 C CA . VAL A 1 185 ? 4.061 2.723 4.726 1.00 95.44 185 VAL A CA 1
ATOM 1388 C C . VAL A 1 185 ? 2.684 2.138 5.041 1.00 95.44 185 VAL A C 1
ATOM 1390 O O . VAL A 1 185 ? 1.861 2.796 5.682 1.00 95.44 185 VAL A O 1
ATOM 1393 N N . ALA A 1 186 ? 2.428 0.883 4.665 1.00 94.81 186 ALA A N 1
ATOM 1394 C CA . ALA A 1 186 ? 1.153 0.232 4.948 1.00 94.81 186 ALA A CA 1
ATOM 1395 C C . ALA A 1 186 ? 0.938 -0.013 6.450 1.00 94.81 186 ALA A C 1
ATOM 1397 O O . ALA A 1 186 ? -0.173 0.143 6.970 1.00 94.81 186 ALA A O 1
ATOM 1398 N N . SER A 1 187 ? 2.002 -0.362 7.175 1.00 93.56 187 SER A N 1
ATOM 1399 C CA . SER A 1 187 ? 1.964 -0.506 8.634 1.00 93.56 187 SER A CA 1
ATOM 1400 C C . SER A 1 187 ? 1.648 0.821 9.317 1.00 93.56 187 SER A C 1
ATOM 1402 O O . SER A 1 187 ? 0.766 0.877 10.179 1.00 93.56 187 SER A O 1
ATOM 1404 N N . PHE A 1 188 ? 2.295 1.902 8.880 1.00 93.81 188 PHE A N 1
ATOM 1405 C CA . PHE A 1 188 ? 2.025 3.249 9.366 1.00 93.81 188 PHE A CA 1
ATOM 1406 C C . PHE A 1 188 ? 0.577 3.675 9.095 1.00 93.81 188 PHE A C 1
ATOM 1408 O O . PHE A 1 188 ? -0.102 4.174 9.992 1.00 93.81 188 PHE A O 1
ATOM 1415 N N . ALA A 1 189 ? 0.058 3.412 7.896 1.00 94.75 189 ALA A N 1
ATOM 1416 C CA . ALA A 1 189 ? -1.320 3.729 7.533 1.00 94.75 189 ALA A CA 1
ATOM 1417 C C . ALA A 1 189 ? -2.347 3.001 8.424 1.00 94.75 189 ALA A C 1
ATOM 1419 O O . ALA A 1 189 ? -3.314 3.599 8.914 1.00 94.75 189 ALA A O 1
ATOM 1420 N N . ALA A 1 190 ? -2.118 1.714 8.697 1.00 92.25 190 ALA A N 1
ATOM 1421 C CA . ALA A 1 190 ? -2.969 0.933 9.588 1.00 92.25 190 ALA A CA 1
ATOM 1422 C C . ALA A 1 190 ? -2.904 1.427 11.041 1.00 92.25 190 ALA A C 1
ATOM 1424 O O . ALA A 1 190 ? -3.946 1.507 11.706 1.00 92.25 190 ALA A O 1
ATOM 1425 N N . PHE A 1 191 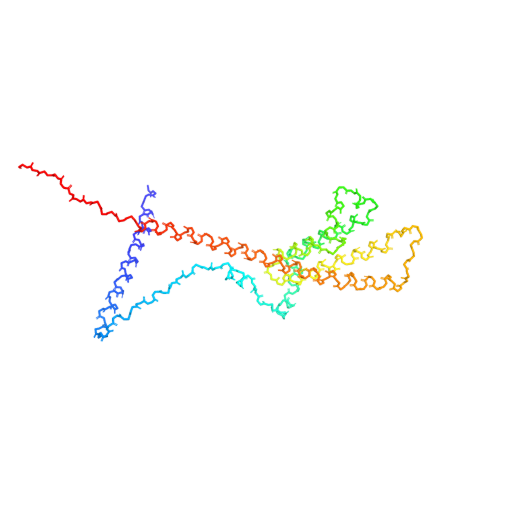? -1.708 1.788 11.517 1.00 92.88 191 PHE A N 1
ATOM 1426 C CA . PHE A 1 191 ? -1.502 2.435 12.810 1.00 92.88 191 PHE A CA 1
ATOM 1427 C C . PHE A 1 191 ? -2.277 3.758 12.894 1.00 92.88 191 PHE A C 1
ATOM 1429 O O . PHE A 1 191 ? -3.082 3.932 13.810 1.00 92.88 191 PHE A O 1
ATOM 1436 N N . TYR A 1 192 ? -2.121 4.646 11.909 1.00 92.25 192 TYR A N 1
ATOM 1437 C CA . TYR A 1 192 ? -2.766 5.959 11.878 1.00 92.25 192 TYR A CA 1
ATOM 1438 C C . TYR A 1 192 ? -4.295 5.843 11.922 1.00 92.25 192 TYR A C 1
ATOM 1440 O O . TYR A 1 192 ? -4.957 6.491 12.735 1.00 92.25 192 TYR A O 1
ATOM 1448 N N . ARG A 1 193 ? -4.870 4.923 11.136 1.00 92.56 193 ARG A N 1
ATOM 1449 C CA . ARG A 1 193 ? -6.311 4.624 11.159 1.00 92.56 193 ARG A CA 1
ATOM 1450 C C . ARG A 1 193 ? -6.792 4.194 12.550 1.00 92.56 193 ARG A C 1
ATOM 1452 O O . ARG A 1 193 ? -7.839 4.649 13.015 1.00 92.56 193 ARG A O 1
ATOM 1459 N N . ARG A 1 194 ? -6.050 3.309 13.227 1.00 90.50 194 ARG A N 1
ATOM 1460 C CA . ARG A 1 194 ? -6.391 2.831 14.581 1.00 90.50 194 ARG A CA 1
ATOM 1461 C C . ARG A 1 194 ? -6.252 3.942 15.614 1.00 90.50 194 ARG A C 1
ATOM 1463 O O . ARG A 1 194 ? -7.146 4.112 16.439 1.00 90.50 194 ARG A O 1
ATOM 1470 N N . PHE A 1 195 ? -5.184 4.724 15.522 1.00 91.56 195 PHE A N 1
ATOM 1471 C CA . PHE A 1 195 ? -4.933 5.869 16.382 1.00 91.56 195 PHE A CA 1
ATOM 1472 C C . PHE A 1 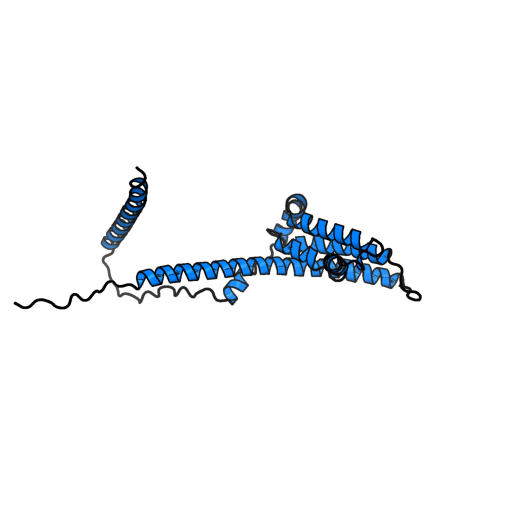195 ? -6.064 6.904 16.302 1.00 91.56 195 PHE A C 1
ATOM 1474 O O . PHE A 1 195 ? -6.610 7.303 17.335 1.00 91.56 195 PHE A O 1
ATOM 1481 N N . LEU A 1 196 ? -6.485 7.284 15.091 1.00 91.50 196 LEU A N 1
ATOM 1482 C CA . LEU A 1 196 ? -7.604 8.207 14.891 1.00 91.50 196 LEU A CA 1
ATOM 1483 C C . LEU A 1 196 ? -8.919 7.643 15.435 1.00 91.50 196 LEU A C 1
ATOM 1485 O O . LEU A 1 196 ? -9.667 8.353 16.108 1.00 91.50 196 LEU A O 1
ATOM 1489 N N . ARG A 1 197 ? -9.196 6.356 15.193 1.00 91.25 197 ARG A N 1
ATOM 1490 C CA . ARG A 1 197 ? -10.400 5.696 15.713 1.00 91.25 197 ARG A CA 1
ATOM 1491 C C . ARG A 1 197 ? -10.442 5.733 17.239 1.00 91.25 197 ARG A C 1
ATOM 1493 O O . ARG A 1 197 ? -11.456 6.138 17.806 1.00 91.25 197 ARG A O 1
ATOM 1500 N N . ASN A 1 198 ? -9.341 5.368 17.891 1.00 90.00 198 ASN A N 1
ATOM 1501 C CA . ASN A 1 198 ? -9.235 5.360 19.349 1.00 90.00 198 ASN A CA 1
ATOM 1502 C C . ASN A 1 198 ? -9.349 6.783 19.921 1.00 90.00 198 ASN A C 1
ATOM 1504 O O . ASN A 1 198 ? -10.038 7.000 20.918 1.00 90.00 198 ASN A O 1
ATOM 1508 N N . SER A 1 199 ? -8.744 7.771 19.257 1.00 89.12 199 SER A N 1
ATOM 1509 C CA . SER A 1 199 ? -8.806 9.182 19.659 1.00 89.12 199 SER A CA 1
ATOM 1510 C C . SER A 1 199 ? -10.223 9.751 19.561 1.00 89.12 199 SER A C 1
ATOM 1512 O O . SER A 1 199 ? -10.704 10.391 20.499 1.00 89.12 199 SER A O 1
ATOM 1514 N N . ASN A 1 200 ? -10.936 9.457 18.471 1.00 92.00 200 ASN A N 1
ATOM 1515 C CA . ASN A 1 200 ? -12.320 9.889 18.277 1.00 92.00 200 ASN A CA 1
ATOM 1516 C C . ASN A 1 200 ? -13.269 9.233 19.289 1.00 92.00 200 ASN A C 1
ATOM 1518 O O . ASN A 1 200 ? -14.137 9.905 19.850 1.00 92.00 200 ASN A O 1
ATOM 1522 N N . GLN A 1 201 ? -13.078 7.943 19.581 1.00 90.00 201 GLN A N 1
ATOM 1523 C CA . GLN A 1 201 ? -13.840 7.231 20.611 1.00 90.00 201 GLN A CA 1
ATOM 1524 C C . GLN A 1 201 ? -13.582 7.803 22.010 1.00 90.00 201 GLN A C 1
ATOM 1526 O O . GLN A 1 201 ? -14.530 8.057 22.754 1.00 90.00 201 GLN A O 1
ATOM 1531 N N . ALA A 1 202 ? -12.322 8.084 22.352 1.00 88.19 202 ALA A N 1
ATOM 1532 C CA . ALA A 1 202 ? -11.963 8.709 23.622 1.00 88.19 202 ALA A CA 1
ATOM 1533 C C . ALA A 1 202 ? -12.571 10.116 23.758 1.00 88.19 202 ALA A C 1
ATOM 1535 O O . ALA A 1 202 ? -13.107 10.469 24.812 1.00 88.19 202 ALA A O 1
ATOM 1536 N N . ALA A 1 203 ? -12.552 10.914 22.687 1.00 87.81 203 ALA A N 1
ATOM 1537 C CA . ALA A 1 203 ? -13.183 12.230 22.662 1.00 87.81 203 ALA A CA 1
ATOM 1538 C C . ALA A 1 203 ? -14.711 12.144 22.840 1.00 87.81 203 ALA A C 1
ATOM 1540 O O . ALA A 1 203 ? -15.288 12.907 23.622 1.00 87.81 203 ALA A O 1
ATOM 1541 N N . ALA A 1 204 ? -15.369 11.192 22.173 1.00 89.62 204 ALA A N 1
ATOM 1542 C CA . ALA A 1 204 ? -16.804 10.953 22.314 1.00 89.62 204 ALA A CA 1
ATOM 1543 C C . ALA A 1 204 ? -17.181 10.512 23.741 1.00 89.62 204 ALA A C 1
ATOM 1545 O O . ALA A 1 204 ? -18.123 11.053 24.329 1.00 89.62 204 ALA A O 1
ATOM 1546 N N . ALA A 1 205 ? -16.404 9.604 24.340 1.00 87.69 205 ALA A N 1
ATOM 1547 C CA . ALA A 1 205 ? -16.599 9.158 25.718 1.00 87.69 205 ALA A CA 1
ATOM 1548 C C . ALA A 1 205 ? -16.507 10.331 26.709 1.00 87.69 205 ALA A C 1
ATOM 1550 O O . ALA A 1 205 ? -17.405 10.505 27.538 1.00 87.69 205 ALA A O 1
ATOM 1551 N N . ARG A 1 206 ? -15.503 11.208 26.559 1.00 85.25 206 ARG A N 1
ATOM 1552 C CA . ARG A 1 206 ? -15.344 12.418 27.390 1.00 85.25 206 ARG A CA 1
ATOM 1553 C C . ARG A 1 206 ? -16.539 13.367 27.275 1.00 85.25 206 ARG A C 1
ATOM 1555 O O . ARG A 1 206 ? -17.021 13.870 28.290 1.00 85.25 206 ARG A O 1
ATOM 1562 N N . ARG A 1 207 ? -17.062 13.588 26.062 1.00 86.62 207 ARG A N 1
ATOM 1563 C CA . ARG A 1 207 ? -18.270 14.412 25.853 1.00 86.62 207 ARG A CA 1
ATOM 1564 C C . ARG A 1 207 ? -19.486 13.820 26.574 1.00 86.62 207 ARG A C 1
ATOM 1566 O O . ARG A 1 207 ? -20.211 14.556 27.239 1.00 86.62 207 ARG A O 1
ATOM 1573 N N . SER A 1 208 ? -19.671 12.499 26.504 1.00 86.12 208 SER A N 1
ATOM 1574 C CA . SER A 1 208 ? -20.777 11.801 27.182 1.00 86.12 208 SER A CA 1
ATOM 1575 C C . SER A 1 208 ? -20.665 11.811 28.715 1.00 86.12 208 SER A C 1
ATOM 1577 O O . SER A 1 208 ? -21.671 11.899 29.417 1.00 86.12 208 SER A O 1
ATOM 1579 N N . GLN A 1 209 ? -19.445 11.767 29.258 1.00 84.94 209 GLN A N 1
ATOM 1580 C CA . GLN A 1 209 ? -19.215 11.891 30.698 1.00 84.94 209 GLN A CA 1
ATOM 1581 C C . GLN A 1 209 ? -19.499 13.315 31.184 1.00 84.94 209 GLN A C 1
ATOM 1583 O O . GLN A 1 209 ? -20.161 13.488 32.207 1.00 84.94 209 GLN A O 1
ATOM 1588 N N . ARG A 1 210 ? -19.082 14.341 30.426 1.00 81.69 210 ARG A N 1
ATOM 1589 C CA . ARG A 1 210 ? -19.351 15.747 30.764 1.00 81.69 210 ARG A CA 1
ATOM 1590 C C . ARG A 1 210 ? -20.850 16.062 30.774 1.00 81.69 210 ARG A C 1
ATOM 1592 O O . ARG A 1 210 ? -21.300 16.772 31.670 1.00 81.69 210 ARG A O 1
ATOM 1599 N N . SER A 1 211 ? -21.632 15.519 29.836 1.00 80.25 211 SER A N 1
ATOM 1600 C CA . SER A 1 211 ? -23.091 15.714 29.827 1.00 80.25 211 SER A CA 1
ATOM 1601 C C . SER A 1 211 ? -23.781 15.035 31.017 1.00 80.25 211 SER A C 1
ATOM 1603 O O . SER A 1 211 ? -24.661 15.629 31.645 1.00 80.25 211 SER A O 1
ATOM 1605 N N . ARG A 1 212 ? -23.338 13.829 31.398 1.00 76.94 212 ARG A N 1
ATOM 1606 C CA . ARG A 1 212 ? -23.819 13.138 32.607 1.00 76.94 212 ARG A CA 1
ATOM 1607 C C . ARG A 1 212 ? -23.478 13.906 33.885 1.00 76.94 212 ARG A C 1
ATOM 1609 O O . ARG A 1 212 ? -24.354 14.109 34.720 1.00 76.94 212 ARG A O 1
ATOM 1616 N N . GLN A 1 213 ? -22.251 14.412 34.005 1.00 74.94 213 GLN A N 1
ATOM 1617 C CA . GLN A 1 213 ? -21.810 15.161 35.184 1.00 74.94 213 GLN A CA 1
ATOM 1618 C C . GLN A 1 213 ? -22.484 16.541 35.299 1.00 74.94 213 GLN A C 1
ATOM 1620 O O . GLN A 1 213 ? -22.831 16.961 36.401 1.00 74.94 213 GLN A O 1
ATOM 1625 N N . GLY A 1 214 ? -22.730 17.227 34.177 1.00 67.12 214 GLY A N 1
ATOM 1626 C CA . GLY A 1 214 ? -23.483 18.488 34.149 1.00 67.12 214 GLY A CA 1
ATOM 1627 C C . GLY A 1 214 ? -24.956 18.328 34.540 1.00 67.12 214 GLY A C 1
ATOM 1628 O O . GLY A 1 214 ? -25.522 19.218 35.165 1.00 67.12 214 GLY A O 1
ATOM 1629 N N . THR A 1 215 ? -25.557 17.169 34.252 1.00 59.94 215 THR A N 1
ATOM 1630 C CA . THR A 1 215 ? -26.929 16.843 34.684 1.00 59.94 215 THR A CA 1
ATOM 1631 C C . THR A 1 215 ? -26.990 16.530 36.184 1.00 59.94 215 THR A C 1
ATOM 1633 O O . THR A 1 215 ? -27.964 16.867 36.848 1.00 59.94 215 THR A O 1
ATOM 1636 N N . GLN A 1 216 ? -25.933 15.929 36.738 1.00 59.75 216 GLN A N 1
ATOM 1637 C CA . GLN A 1 216 ? -25.859 15.543 38.151 1.00 59.75 216 GLN A CA 1
ATOM 1638 C C . GLN A 1 216 ? -25.516 16.719 39.087 1.00 59.75 216 GLN A C 1
ATOM 1640 O O . GLN A 1 216 ? -25.899 16.708 40.251 1.00 59.75 216 GLN A O 1
ATOM 1645 N N . LYS A 1 217 ? -24.841 17.765 38.586 1.00 55.34 217 LYS A N 1
ATOM 1646 C CA . LYS A 1 217 ? -24.473 18.978 39.345 1.00 55.34 217 LYS A CA 1
ATOM 1647 C C . LYS A 1 217 ? -25.560 20.061 39.413 1.00 55.34 217 LYS A C 1
ATOM 1649 O O . LYS A 1 217 ? -25.248 21.188 39.785 1.00 55.34 217 LYS A O 1
ATOM 1654 N N . ARG A 1 218 ? -26.822 19.765 39.088 1.00 50.41 218 ARG A N 1
ATOM 1655 C CA . ARG A 1 218 ? -27.939 20.689 39.344 1.00 50.41 218 ARG A CA 1
ATOM 1656 C C . ARG A 1 218 ? -28.680 20.253 40.616 1.00 50.41 218 ARG A C 1
ATOM 1658 O O . ARG A 1 218 ? -29.735 19.633 40.493 1.00 50.41 218 ARG A O 1
ATOM 1665 N N . PRO A 1 219 ? -28.161 20.533 41.832 1.00 54.62 219 PRO A N 1
ATOM 1666 C CA . PRO A 1 219 ? -28.968 20.401 43.028 1.00 54.62 219 PRO A CA 1
ATOM 1667 C C . PRO A 1 219 ? -30.076 21.446 42.928 1.00 54.62 219 PRO A C 1
ATOM 1669 O O . PRO A 1 219 ? -29.843 22.653 42.927 1.00 54.62 219 PRO A O 1
ATOM 1672 N N . THR A 1 220 ? -31.309 20.978 42.806 1.00 61.41 220 THR A N 1
ATOM 1673 C CA . THR A 1 220 ? -32.502 21.767 43.094 1.00 61.41 220 THR A CA 1
ATOM 1674 C C . THR A 1 220 ? -32.589 21.994 44.603 1.00 61.41 220 THR A C 1
ATOM 1676 O O . THR A 1 220 ? -33.523 21.538 45.246 1.00 61.41 220 THR A O 1
ATOM 1679 N N . SER A 1 221 ? -31.617 22.687 45.194 1.00 56.88 221 SER A N 1
ATOM 1680 C CA . SER A 1 221 ? -31.796 23.341 46.487 1.00 56.88 221 SER A CA 1
ATOM 1681 C C . SER A 1 221 ? -32.264 24.759 46.199 1.00 56.88 221 SER A C 1
ATOM 1683 O O . SER A 1 221 ? -31.490 25.712 46.206 1.00 56.88 221 SER A O 1
ATOM 1685 N N . ARG A 1 222 ? -33.549 24.883 45.855 1.00 55.09 222 ARG A N 1
ATOM 1686 C CA . ARG A 1 222 ? -34.254 26.163 45.921 1.00 55.09 222 ARG A CA 1
ATOM 1687 C C . ARG A 1 222 ? -34.413 26.439 47.423 1.00 55.09 222 ARG A C 1
ATOM 1689 O O . ARG A 1 222 ? -35.101 25.649 48.070 1.00 55.09 222 ARG A O 1
ATOM 1696 N N . PRO A 1 223 ? -33.758 27.455 48.013 1.00 51.72 223 PRO A N 1
ATOM 1697 C CA . PRO A 1 223 ? -33.999 27.769 49.408 1.00 51.72 223 PRO A CA 1
ATOM 1698 C C . PRO A 1 223 ? -35.443 28.253 49.514 1.00 51.72 223 PRO A C 1
ATOM 1700 O O . PRO A 1 223 ? -35.826 29.260 48.920 1.00 51.72 223 PRO A O 1
ATOM 1703 N N . SER A 1 224 ? -36.259 27.481 50.223 1.00 58.53 224 SER A N 1
ATOM 1704 C CA . SER A 1 224 ? -37.557 27.912 50.722 1.00 58.53 224 SER A CA 1
ATOM 1705 C C . SER A 1 224 ? -37.301 28.917 51.842 1.00 58.53 224 SER A C 1
ATOM 1707 O O . SER A 1 224 ? -37.327 28.563 53.018 1.00 58.53 224 SER A O 1
ATOM 1709 N N . THR A 1 225 ? -37.003 30.165 51.492 1.00 61.56 225 THR A N 1
ATOM 1710 C CA . THR A 1 225 ? -37.011 31.263 52.456 1.00 61.56 225 THR A CA 1
ATOM 1711 C C . THR A 1 225 ? -38.040 32.318 52.060 1.00 61.56 225 THR A C 1
ATOM 1713 O O . THR A 1 225 ? -37.968 32.940 51.006 1.00 61.56 225 THR A O 1
ATOM 1716 N N . ALA A 1 226 ? -38.970 32.515 52.998 1.00 52.59 226 ALA A N 1
ATOM 1717 C CA . ALA A 1 226 ? -39.638 33.769 53.342 1.00 52.59 226 ALA A CA 1
ATOM 1718 C C . ALA A 1 226 ? -40.756 34.327 52.433 1.00 52.59 226 ALA A C 1
ATOM 1720 O O . ALA A 1 226 ? -40.519 35.124 51.530 1.00 52.59 226 ALA A O 1
ATOM 1721 N N . ARG A 1 227 ? -42.008 34.044 52.826 1.00 53.06 227 ARG A N 1
ATOM 1722 C CA . ARG A 1 227 ? -43.127 35.000 53.045 1.00 53.06 227 ARG A CA 1
ATOM 1723 C C . ARG A 1 227 ? -44.355 34.157 53.437 1.00 53.06 227 ARG A C 1
ATOM 1725 O O . ARG A 1 227 ? -44.674 33.224 52.725 1.00 53.06 227 ARG A O 1
ATOM 1732 N N . ALA A 1 228 ? -45.051 34.378 54.546 1.00 48.97 228 ALA A N 1
ATOM 1733 C CA . ALA A 1 228 ? -45.646 35.651 54.906 1.00 48.97 228 ALA A CA 1
ATOM 1734 C C . ALA A 1 228 ? -45.856 35.789 56.425 1.00 48.97 228 ALA A C 1
ATOM 1736 O O . ALA A 1 228 ? -46.309 34.869 57.097 1.00 48.97 228 ALA A O 1
ATOM 1737 N N . ARG A 1 229 ? -45.561 36.996 56.917 1.00 53.53 229 ARG A N 1
ATOM 1738 C CA . ARG A 1 229 ? -46.211 37.606 58.079 1.00 53.53 229 ARG A CA 1
ATOM 1739 C C . ARG A 1 229 ? -47.684 37.856 57.735 1.00 53.53 229 ARG A C 1
ATOM 1741 O O . ARG A 1 229 ? -47.921 38.546 56.741 1.00 53.53 229 ARG A O 1
ATOM 1748 N N . ARG A 1 230 ? -48.608 37.427 58.587 1.00 46.56 230 ARG A N 1
ATOM 1749 C CA . ARG A 1 230 ? -49.574 38.268 59.320 1.00 46.56 230 ARG A CA 1
ATOM 1750 C C . ARG A 1 230 ? -50.478 37.388 60.164 1.00 46.56 230 ARG A C 1
ATOM 1752 O O . ARG A 1 230 ? -50.898 36.339 59.640 1.00 46.56 230 ARG A O 1
#